Protein AF-A0A5N9C416-F1 (afdb_monomer)

Structure (mmCIF, N/CA/C/O backbone):
data_AF-A0A5N9C416-F1
#
_entry.id   AF-A0A5N9C416-F1
#
loop_
_atom_site.group_PDB
_atom_site.id
_atom_site.type_symbol
_atom_site.label_atom_id
_atom_site.label_alt_id
_atom_site.label_comp_id
_atom_site.label_asym_id
_atom_site.label_entity_id
_atom_site.label_seq_id
_atom_site.pdbx_PDB_ins_code
_atom_site.Cartn_x
_atom_site.Cartn_y
_atom_site.Cartn_z
_atom_site.occupancy
_atom_site.B_iso_or_equiv
_atom_site.auth_seq_id
_atom_site.auth_comp_id
_atom_site.auth_asym_id
_atom_site.auth_atom_id
_atom_site.pdbx_PDB_model_num
ATOM 1 N N . MET A 1 1 ? -4.497 -0.943 -23.009 1.00 81.81 1 MET A N 1
ATOM 2 C CA . MET A 1 1 ? -5.811 -0.886 -22.323 1.00 81.81 1 MET A CA 1
ATOM 3 C C . MET A 1 1 ? -6.130 -2.167 -21.547 1.00 81.81 1 MET A C 1
ATOM 5 O O . MET A 1 1 ? -6.326 -2.085 -20.344 1.00 81.81 1 MET A O 1
ATOM 9 N N . ILE A 1 2 ? -6.138 -3.353 -22.177 1.00 95.88 2 ILE A N 1
ATOM 10 C CA . ILE A 1 2 ? -6.555 -4.604 -21.508 1.00 95.88 2 ILE A CA 1
ATOM 11 C C . ILE A 1 2 ? -5.693 -4.996 -20.295 1.00 95.88 2 ILE A C 1
ATOM 13 O O . ILE A 1 2 ? -6.237 -5.328 -19.246 1.00 95.88 2 ILE A O 1
ATOM 17 N N . PHE A 1 3 ? -4.365 -4.859 -20.380 1.00 97.44 3 PHE A N 1
ATOM 18 C CA . PHE A 1 3 ? -3.464 -5.148 -19.257 1.00 97.44 3 PHE A CA 1
ATOM 19 C C . PHE A 1 3 ? -3.741 -4.274 -18.029 1.00 97.44 3 PHE A C 1
ATOM 21 O O . PHE A 1 3 ? -3.682 -4.751 -16.904 1.00 97.44 3 PHE A O 1
ATOM 28 N N . ILE A 1 4 ? -4.115 -3.013 -18.241 1.00 96.19 4 ILE A N 1
ATOM 29 C CA . ILE A 1 4 ? -4.433 -2.070 -17.164 1.00 96.19 4 ILE A CA 1
ATOM 30 C C . ILE A 1 4 ? -5.718 -2.494 -16.433 1.00 96.19 4 ILE A C 1
ATOM 32 O O . ILE A 1 4 ? -5.783 -2.447 -15.205 1.00 96.19 4 ILE A O 1
ATOM 36 N N . LEU A 1 5 ? -6.727 -2.971 -17.171 1.00 98.00 5 LEU A N 1
ATOM 37 C CA . LEU A 1 5 ? -7.940 -3.535 -16.569 1.00 98.00 5 LEU A CA 1
ATOM 38 C C . LEU A 1 5 ? -7.618 -4.797 -15.763 1.00 98.00 5 LEU A C 1
ATOM 40 O O . LEU A 1 5 ? -8.071 -4.929 -14.627 1.00 98.00 5 LEU A O 1
ATOM 44 N N . ILE A 1 6 ? -6.788 -5.689 -16.311 1.00 98.44 6 ILE A N 1
ATOM 45 C CA . ILE A 1 6 ? -6.330 -6.895 -15.607 1.00 98.44 6 ILE A CA 1
ATOM 46 C C . ILE A 1 6 ? -5.613 -6.518 -14.305 1.00 98.44 6 ILE A C 1
ATOM 48 O O . ILE A 1 6 ? -5.923 -7.091 -13.263 1.00 98.44 6 ILE A O 1
ATOM 52 N N . ALA A 1 7 ? -4.726 -5.519 -14.330 1.00 98.62 7 ALA A N 1
ATOM 53 C CA . ALA A 1 7 ? -4.059 -5.007 -13.134 1.00 98.62 7 ALA A CA 1
ATOM 54 C C . ALA A 1 7 ? -5.060 -4.542 -12.068 1.00 98.62 7 ALA A C 1
ATOM 56 O O . ALA A 1 7 ? -4.965 -4.952 -10.912 1.00 98.62 7 ALA A O 1
ATOM 57 N N . TYR A 1 8 ? -6.062 -3.746 -12.446 1.00 98.75 8 TYR A N 1
ATOM 58 C CA . TYR A 1 8 ? -7.088 -3.283 -11.509 1.00 98.75 8 TYR A CA 1
ATOM 59 C C . TYR A 1 8 ? -7.829 -4.447 -10.832 1.00 98.75 8 TYR A C 1
ATOM 61 O O . TYR A 1 8 ? -7.943 -4.494 -9.603 1.00 98.75 8 TYR A O 1
ATOM 69 N N . PHE A 1 9 ? -8.285 -5.427 -11.615 1.00 98.69 9 PHE A N 1
ATOM 70 C CA . PHE A 1 9 ? -9.006 -6.583 -11.079 1.00 98.69 9 PHE A CA 1
ATOM 71 C C . PHE A 1 9 ? -8.110 -7.528 -10.270 1.00 98.69 9 PHE A C 1
ATOM 73 O O . PHE A 1 9 ? -8.580 -8.077 -9.271 1.00 98.69 9 PHE A O 1
ATOM 80 N N . TRP A 1 10 ? -6.837 -7.687 -10.642 1.00 98.75 10 TRP A N 1
ATOM 81 C CA . TRP A 1 10 ? -5.859 -8.495 -9.907 1.00 98.75 10 TRP A CA 1
ATOM 82 C C . TRP A 1 10 ? -5.508 -7.863 -8.558 1.00 98.75 10 TRP A C 1
ATOM 84 O O . TRP A 1 10 ? -5.636 -8.488 -7.501 1.00 98.75 10 TRP A O 1
ATOM 94 N N . GLY A 1 11 ? -5.128 -6.583 -8.568 1.00 98.50 11 GLY A N 1
ATOM 95 C CA . GLY A 1 11 ? -4.834 -5.824 -7.354 1.00 98.50 11 GLY A CA 1
ATOM 96 C C . GLY A 1 11 ? -6.039 -5.752 -6.415 1.00 98.50 11 GLY A C 1
ATOM 97 O O . GLY A 1 11 ? -5.891 -5.830 -5.191 1.00 98.50 11 GLY A O 1
ATOM 98 N N . GLY A 1 12 ? -7.243 -5.707 -6.992 1.00 98.38 12 GLY A N 1
ATOM 99 C CA . GLY A 1 12 ? -8.512 -5.689 -6.277 1.00 98.38 12 GLY A CA 1
ATOM 100 C C . GLY A 1 12 ? -8.826 -6.927 -5.450 1.00 98.38 12 GLY A C 1
ATOM 101 O O . GLY A 1 12 ? -9.659 -6.818 -4.552 1.00 98.38 12 GLY A O 1
ATOM 102 N N . ILE A 1 13 ? -8.192 -8.081 -5.674 1.00 98.56 13 ILE A N 1
ATOM 103 C CA . ILE A 1 13 ? -8.521 -9.315 -4.939 1.00 98.56 13 ILE A CA 1
ATOM 104 C C . ILE A 1 13 ? -8.361 -9.078 -3.420 1.00 98.56 13 ILE A C 1
ATOM 106 O O . ILE A 1 13 ? -7.247 -8.815 -2.960 1.00 98.56 13 ILE A O 1
ATOM 110 N N . PRO A 1 14 ? -9.430 -9.155 -2.603 1.00 97.19 14 PRO A N 1
ATOM 111 C CA . PRO A 1 14 ? -9.404 -8.684 -1.218 1.00 97.19 14 PRO A CA 1
ATOM 112 C C . PRO A 1 14 ? -8.875 -9.776 -0.269 1.00 97.19 14 PRO A C 1
ATOM 114 O O . PRO A 1 14 ? -9.598 -10.326 0.557 1.00 97.19 14 PRO A O 1
ATOM 117 N N . THR A 1 15 ? -7.592 -10.101 -0.406 1.00 97.62 15 THR A N 1
ATOM 118 C CA . THR A 1 15 ? -6.852 -11.163 0.308 1.00 97.62 15 THR A CA 1
ATOM 119 C C . THR A 1 15 ? -7.095 -11.167 1.810 1.00 97.62 15 THR A C 1
ATOM 121 O O . THR A 1 15 ? -7.510 -12.186 2.356 1.00 97.62 15 THR A O 1
ATOM 124 N N . ALA A 1 16 ? -6.917 -10.029 2.482 1.00 96.75 16 ALA A N 1
ATOM 125 C CA . ALA A 1 16 ? -7.116 -9.945 3.924 1.00 96.75 16 ALA A CA 1
ATOM 126 C C . ALA A 1 16 ? -8.565 -10.249 4.336 1.00 96.75 16 ALA A C 1
ATOM 128 O O . ALA A 1 16 ? -8.796 -10.963 5.311 1.00 96.75 16 ALA A O 1
ATOM 129 N N . TYR A 1 17 ? -9.547 -9.756 3.575 1.00 97.25 17 TYR A N 1
ATOM 130 C CA . TYR A 1 17 ? -10.956 -10.076 3.799 1.00 97.25 17 TYR A CA 1
ATOM 131 C C . TYR A 1 17 ? -11.236 -11.568 3.603 1.00 97.25 17 TYR A C 1
ATOM 133 O O . TYR A 1 17 ? -11.920 -12.173 4.429 1.00 97.25 17 TYR A O 1
ATOM 141 N N . ILE A 1 18 ? -10.679 -12.171 2.549 1.00 98.12 18 ILE A N 1
ATOM 142 C CA . ILE A 1 18 ? -10.831 -13.603 2.267 1.00 98.12 18 ILE A CA 1
ATOM 143 C C . ILE A 1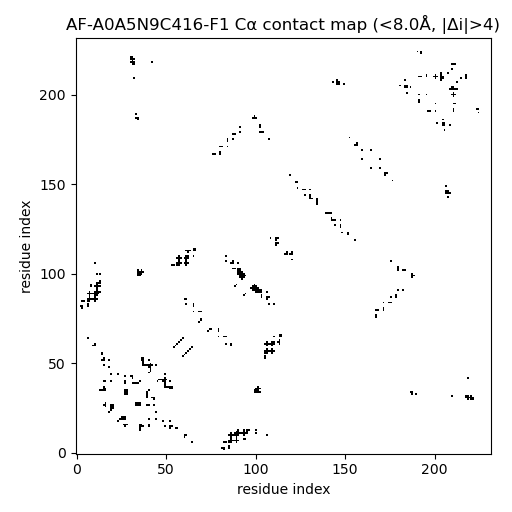 18 ? -10.238 -14.438 3.406 1.00 98.12 18 ILE A C 1
ATOM 145 O O . ILE A 1 18 ? -10.916 -15.341 3.893 1.00 98.12 18 ILE A O 1
ATOM 149 N N . LEU A 1 19 ? -9.020 -14.123 3.860 1.00 97.81 19 LEU A N 1
ATOM 150 C CA . LEU A 1 19 ? -8.355 -14.833 4.957 1.00 97.81 19 LEU A CA 1
ATOM 151 C C . LEU A 1 19 ? -9.145 -14.715 6.264 1.00 97.81 19 LEU A C 1
ATOM 153 O O . LEU A 1 19 ? -9.466 -15.733 6.874 1.00 97.81 19 LEU A O 1
ATOM 157 N N . GLY A 1 20 ? -9.534 -13.498 6.659 1.00 96.38 20 GLY A N 1
ATOM 158 C CA . GLY A 1 20 ? -10.326 -13.281 7.873 1.00 96.38 20 GLY A CA 1
ATOM 159 C C . GLY A 1 20 ? -11.658 -14.034 7.843 1.00 96.38 20 GLY A C 1
ATOM 160 O O . GLY A 1 20 ? -12.017 -14.712 8.807 1.00 96.38 20 GLY A O 1
ATOM 161 N N . LYS A 1 21 ? -12.360 -13.998 6.705 1.00 95.81 21 LYS A N 1
ATOM 162 C CA . LYS A 1 21 ? -13.654 -14.669 6.556 1.00 95.81 21 LYS A CA 1
ATOM 163 C C . LYS A 1 21 ? -13.530 -16.191 6.526 1.00 95.81 21 LYS A C 1
ATOM 165 O O . LYS A 1 21 ? -14.334 -16.861 7.162 1.00 95.81 21 LYS A O 1
ATOM 170 N N . ARG A 1 22 ? -12.565 -16.747 5.787 1.00 96.75 22 ARG A N 1
ATOM 171 C CA . ARG A 1 22 ? -12.444 -18.205 5.605 1.00 96.75 22 ARG A CA 1
ATOM 172 C C . ARG A 1 22 ? -11.778 -18.911 6.779 1.00 96.75 22 ARG A C 1
ATOM 174 O O . ARG A 1 22 ? -12.168 -20.028 7.083 1.00 96.75 22 ARG A O 1
ATOM 181 N N . MET A 1 23 ? -10.796 -18.284 7.423 1.00 96.44 23 MET A N 1
ATOM 182 C CA . MET A 1 23 ? -10.047 -18.921 8.512 1.00 96.44 23 MET A CA 1
ATOM 183 C C . MET A 1 23 ? -10.660 -18.650 9.892 1.00 96.44 23 MET A C 1
ATO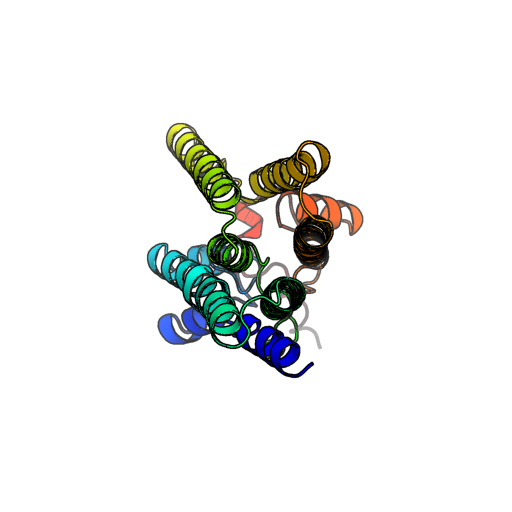M 185 O O . MET A 1 23 ? -10.492 -19.466 10.789 1.00 96.44 23 MET A O 1
ATOM 189 N N . PHE A 1 24 ? -11.365 -17.524 10.068 1.00 94.69 24 PHE A N 1
ATOM 190 C CA . PHE A 1 24 ? -11.897 -17.095 11.373 1.00 94.69 24 PHE A CA 1
ATOM 191 C C . PHE A 1 24 ? -13.400 -16.789 11.363 1.00 94.69 24 PHE A C 1
ATOM 193 O O . PHE A 1 24 ? -13.931 -16.338 12.374 1.00 94.69 24 PHE A O 1
ATOM 200 N N . GLY A 1 25 ? -14.098 -16.955 10.232 1.00 93.94 25 GLY A N 1
ATOM 201 C CA . GLY A 1 25 ? -15.509 -16.560 10.115 1.00 93.94 25 GLY A CA 1
ATOM 202 C C . GLY A 1 25 ? -15.742 -15.052 10.286 1.00 93.94 25 GLY A C 1
ATOM 203 O O . GLY A 1 25 ? -16.876 -14.616 10.473 1.00 93.94 25 GLY A O 1
ATOM 204 N N . LEU A 1 26 ? -14.681 -14.239 10.236 1.00 92.00 26 LEU A N 1
ATOM 205 C CA . LEU A 1 26 ? -14.710 -12.842 10.650 1.00 92.00 26 LEU A CA 1
ATOM 206 C C . LEU A 1 26 ? -14.769 -11.901 9.449 1.00 92.00 26 LEU A C 1
ATOM 208 O O . LEU A 1 26 ? -13.886 -11.889 8.590 1.00 92.00 26 LEU A O 1
ATOM 212 N N . ASN A 1 27 ? -15.775 -11.030 9.424 1.00 93.25 27 ASN A N 1
ATOM 213 C CA . ASN A 1 27 ? -15.819 -9.942 8.456 1.00 93.25 27 ASN A CA 1
ATOM 214 C C . ASN A 1 27 ? -14.997 -8.739 8.951 1.00 93.25 27 ASN A C 1
ATOM 216 O O . ASN A 1 27 ? -15.512 -7.860 9.643 1.00 93.25 27 ASN A O 1
ATOM 220 N N . ILE A 1 28 ? -13.726 -8.676 8.542 1.00 91.31 28 ILE A N 1
ATOM 221 C CA . ILE A 1 28 ? -12.784 -7.620 8.956 1.00 91.31 28 ILE A CA 1
ATOM 222 C C . ILE A 1 28 ? -13.168 -6.209 8.474 1.00 91.31 28 ILE A C 1
ATOM 224 O O . ILE A 1 28 ? -12.603 -5.230 8.950 1.00 91.31 28 ILE A O 1
ATOM 228 N N . LEU A 1 29 ? -14.137 -6.082 7.558 1.00 91.25 29 LEU A N 1
ATOM 229 C CA . LEU A 1 29 ? -14.656 -4.785 7.100 1.00 91.25 29 LEU A CA 1
ATOM 230 C C . LEU A 1 29 ? -15.590 -4.119 8.122 1.00 91.25 29 LEU A C 1
ATOM 232 O O . LEU A 1 29 ? -16.029 -2.998 7.885 1.00 91.25 29 LEU A O 1
ATOM 236 N N . HIS A 1 30 ? -15.939 -4.817 9.207 1.00 87.81 30 HIS A N 1
ATOM 237 C CA . HIS A 1 30 ? -16.823 -4.321 10.268 1.00 87.81 30 HIS A CA 1
ATOM 238 C C . HIS A 1 30 ? -16.177 -4.335 11.657 1.00 87.81 30 HIS A C 1
ATOM 240 O O . HIS A 1 30 ? -16.844 -4.036 12.642 1.00 87.81 30 HIS A O 1
ATOM 246 N N . VAL A 1 31 ? -14.893 -4.679 11.751 1.00 85.62 31 VAL A N 1
ATOM 247 C CA . VAL A 1 31 ? -14.151 -4.712 13.015 1.00 85.62 31 VAL A CA 1
ATOM 248 C C . VAL A 1 31 ? -12.805 -4.009 12.867 1.00 85.62 31 VAL A C 1
ATOM 250 O O . VAL A 1 31 ? -12.272 -3.867 11.762 1.00 85.62 31 VAL A O 1
ATOM 253 N N . GLY A 1 32 ? -12.252 -3.557 13.993 1.00 83.88 32 GLY A N 1
ATOM 254 C CA . GLY A 1 32 ? -11.013 -2.787 14.007 1.00 83.88 32 GLY A CA 1
ATOM 255 C C . GLY A 1 32 ? -11.121 -1.526 13.156 1.00 83.88 32 GLY A C 1
ATOM 256 O O . GLY A 1 32 ? -12.075 -0.764 13.285 1.00 83.88 32 GLY A O 1
ATOM 257 N N . SER A 1 33 ? -10.154 -1.316 12.265 1.00 82.44 33 SER A N 1
ATOM 258 C CA . SER A 1 33 ? -10.137 -0.148 11.374 1.00 82.44 33 SER A CA 1
ATOM 259 C C . SER A 1 33 ? -11.047 -0.275 10.150 1.00 82.44 33 SER A C 1
ATOM 261 O O . SER A 1 33 ? -11.073 0.642 9.334 1.00 82.44 33 SER A O 1
ATOM 263 N N . GLY A 1 34 ? -11.708 -1.422 9.953 1.00 86.56 34 GLY A N 1
ATOM 264 C CA . GLY A 1 34 ? -12.514 -1.699 8.760 1.00 86.56 34 GLY A CA 1
ATOM 265 C C . GLY A 1 34 ? -11.705 -1.831 7.461 1.00 86.56 34 GLY A C 1
ATOM 266 O O . GLY A 1 34 ? -12.280 -2.031 6.389 1.00 86.56 34 GLY A O 1
ATOM 267 N N . ASN A 1 35 ? -10.370 -1.725 7.520 1.00 89.69 35 ASN A N 1
ATOM 268 C CA . ASN A 1 35 ? -9.481 -1.866 6.368 1.00 89.69 35 ASN A CA 1
ATOM 269 C C . ASN A 1 35 ? -9.275 -3.335 5.986 1.00 89.69 35 ASN A C 1
ATOM 271 O O . ASN A 1 35 ? -9.029 -4.182 6.844 1.00 89.69 35 ASN A O 1
ATOM 275 N N . SER A 1 36 ? -9.279 -3.626 4.682 1.00 93.19 36 SER A N 1
ATOM 276 C CA . SER A 1 36 ? -8.941 -4.952 4.140 1.00 93.19 36 SER A CA 1
ATOM 277 C C . SER A 1 36 ? -7.428 -5.101 3.932 1.00 93.19 36 SER A C 1
ATOM 279 O O . SER A 1 36 ? -6.982 -5.518 2.867 1.00 93.19 36 SER A O 1
ATOM 281 N N . GLY A 1 37 ? -6.634 -4.715 4.932 1.00 93.06 37 GLY A N 1
ATOM 282 C CA . GLY A 1 37 ? -5.173 -4.807 4.902 1.00 93.06 37 GLY A CA 1
ATOM 283 C C . GLY A 1 37 ? -4.617 -5.714 5.998 1.00 93.06 37 GLY A C 1
ATOM 284 O O . GLY A 1 37 ? -5.288 -5.988 6.997 1.00 93.06 37 GLY A O 1
ATOM 285 N N . ALA A 1 38 ? -3.358 -6.119 5.828 1.00 92.88 38 ALA A N 1
ATOM 286 C CA . ALA A 1 38 ? -2.634 -7.019 6.727 1.00 92.88 38 ALA A CA 1
ATOM 287 C C . ALA A 1 38 ? -2.667 -6.591 8.203 1.00 92.88 38 ALA A C 1
ATOM 289 O O . ALA A 1 38 ? -2.873 -7.421 9.080 1.00 92.88 38 ALA A O 1
ATOM 290 N N . THR A 1 39 ? -2.528 -5.295 8.495 1.00 90.25 39 THR A N 1
ATOM 291 C CA . THR A 1 39 ? -2.529 -4.786 9.876 1.00 90.25 39 THR A CA 1
ATOM 292 C C . THR A 1 39 ? -3.873 -4.987 10.573 1.00 90.25 39 THR A C 1
ATOM 294 O O . THR A 1 39 ? -3.906 -5.415 11.722 1.00 90.25 39 THR A O 1
ATOM 297 N N . ASN A 1 40 ? -4.991 -4.708 9.896 1.00 91.25 40 ASN A N 1
ATOM 298 C CA . ASN A 1 40 ? -6.305 -4.939 10.497 1.00 91.25 40 ASN A CA 1
ATOM 299 C C . ASN A 1 40 ? -6.550 -6.441 10.664 1.00 91.25 40 ASN A C 1
ATOM 301 O O . ASN A 1 40 ? -6.953 -6.876 11.734 1.00 91.25 40 ASN A O 1
ATOM 305 N N . LEU A 1 41 ? -6.214 -7.239 9.645 1.00 94.50 41 LEU A N 1
ATOM 306 C CA . LEU A 1 41 ? -6.284 -8.695 9.734 1.00 94.50 41 LEU A CA 1
ATOM 307 C C . LEU A 1 41 ? -5.507 -9.219 10.946 1.00 94.50 41 LEU A C 1
ATOM 309 O O . LEU A 1 41 ? -6.057 -9.976 11.736 1.00 94.50 41 LEU A O 1
ATOM 313 N N . MET A 1 42 ? -4.273 -8.755 11.133 1.00 92.38 42 MET A N 1
ATOM 314 C CA . MET A 1 42 ? -3.406 -9.116 12.250 1.00 92.38 42 MET A CA 1
ATOM 315 C C . MET A 1 42 ? -4.056 -8.852 13.611 1.00 92.38 42 MET A C 1
ATOM 317 O O . MET A 1 42 ? -4.084 -9.736 14.462 1.00 92.38 42 MET A O 1
ATOM 321 N N . PHE A 1 43 ? -4.587 -7.641 13.812 1.00 88.50 43 PHE A N 1
ATOM 322 C CA . PHE A 1 43 ? -5.202 -7.250 15.083 1.00 88.50 43 PHE A CA 1
ATOM 323 C C . PHE A 1 43 ? -6.519 -7.970 15.368 1.00 88.50 43 PHE A C 1
ATOM 325 O O . PHE A 1 43 ? -6.880 -8.129 16.529 1.00 88.50 43 PHE A O 1
ATOM 332 N N . GLN A 1 44 ? -7.251 -8.360 14.324 1.00 89.69 44 GLN A N 1
ATOM 333 C CA . GLN A 1 44 ? -8.562 -8.995 14.457 1.00 89.69 44 GLN A CA 1
ATOM 334 C C . GLN A 1 44 ? -8.493 -10.529 14.410 1.00 89.69 44 GLN A C 1
ATOM 336 O O . GLN A 1 44 ? -9.487 -11.194 14.685 1.00 89.69 44 GLN A O 1
ATOM 341 N N . THR A 1 45 ? -7.332 -11.089 14.067 1.00 92.31 45 THR A N 1
ATOM 342 C CA . THR A 1 45 ? -7.070 -12.533 14.055 1.00 92.31 45 THR A CA 1
ATOM 343 C C . THR A 1 45 ? -5.831 -12.833 14.900 1.00 92.31 45 THR A C 1
ATOM 345 O O . THR A 1 45 ? -5.910 -12.822 16.125 1.00 92.31 45 THR A O 1
ATOM 348 N N . ASN A 1 46 ? -4.679 -13.074 14.273 1.00 91.81 46 ASN A N 1
ATOM 349 C CA . ASN A 1 46 ? -3.394 -13.227 14.938 1.00 91.81 46 ASN A CA 1
ATOM 350 C C . ASN A 1 46 ? -2.231 -12.729 14.060 1.00 91.81 46 ASN A C 1
ATOM 352 O O . ASN A 1 46 ? -2.384 -12.428 12.872 1.00 91.81 46 ASN A O 1
ATOM 356 N N . PHE A 1 47 ? -1.043 -12.670 14.669 1.00 90.12 47 PHE A N 1
ATOM 357 C CA . PHE A 1 47 ? 0.193 -12.211 14.033 1.00 90.12 47 PHE A CA 1
ATOM 358 C C . PHE A 1 47 ? 0.518 -12.947 12.727 1.00 90.12 47 PHE A C 1
ATOM 360 O O . PHE A 1 47 ? 0.782 -12.314 11.704 1.00 90.12 47 PHE A O 1
ATOM 367 N N . PHE A 1 48 ? 0.438 -14.277 12.751 1.00 95.31 48 PHE A N 1
ATOM 368 C CA . PHE A 1 48 ? 0.814 -15.135 11.631 1.00 95.31 48 PHE A CA 1
ATOM 369 C C . PHE A 1 48 ? -0.074 -14.909 10.401 1.00 95.31 48 PHE A C 1
ATOM 371 O O . PHE A 1 48 ? 0.419 -14.721 9.291 1.00 95.31 48 PHE A O 1
ATOM 378 N N . VAL A 1 49 ? -1.388 -14.834 10.603 1.00 95.31 49 VAL A N 1
ATOM 379 C CA . VAL A 1 49 ? -2.367 -14.612 9.526 1.00 95.31 49 VAL A CA 1
ATOM 380 C C . VAL A 1 49 ? -2.216 -13.211 8.933 1.00 95.31 49 VAL A C 1
ATOM 382 O O . VAL A 1 49 ? -2.308 -13.035 7.718 1.00 95.31 49 VAL A O 1
ATOM 385 N N . GLY A 1 50 ? -1.908 -12.219 9.774 1.00 95.12 50 GLY A N 1
ATOM 386 C CA . GLY A 1 50 ? -1.537 -10.876 9.335 1.00 95.12 50 GLY A CA 1
ATOM 387 C C . GLY A 1 50 ? -0.315 -10.864 8.413 1.00 95.12 50 GLY A C 1
ATOM 388 O O . GLY A 1 50 ? -0.367 -10.245 7.349 1.00 95.12 50 GLY A O 1
ATOM 389 N N . ILE A 1 51 ? 0.757 -11.574 8.789 1.00 95.38 51 ILE A N 1
ATOM 390 C CA . ILE A 1 51 ? 1.964 -11.716 7.959 1.00 95.38 51 ILE A CA 1
ATOM 391 C C . ILE A 1 51 ? 1.636 -12.383 6.629 1.00 95.38 51 ILE A C 1
ATOM 393 O O . ILE A 1 51 ? 2.027 -11.855 5.592 1.00 95.38 51 ILE A O 1
ATOM 397 N N . ILE A 1 52 ? 0.895 -13.494 6.636 1.00 97.62 52 ILE A N 1
ATOM 398 C CA . ILE A 1 52 ? 0.497 -14.184 5.401 1.00 97.62 52 ILE A CA 1
ATOM 399 C C . ILE A 1 52 ? -0.276 -13.235 4.485 1.00 97.62 52 ILE A C 1
ATOM 401 O O . ILE A 1 52 ? 0.048 -13.123 3.305 1.00 97.62 52 ILE A O 1
ATOM 405 N N . GLY A 1 53 ? -1.262 -12.510 5.020 1.00 97.50 53 GLY A N 1
ATOM 406 C CA . GLY A 1 53 ? -2.025 -11.535 4.240 1.00 97.50 53 GLY A CA 1
ATOM 407 C C . GLY A 1 53 ? -1.131 -10.466 3.609 1.00 97.50 53 GLY A C 1
ATOM 408 O O . GLY A 1 53 ? -1.264 -10.177 2.420 1.00 97.50 53 GLY A O 1
ATOM 409 N N . GLY A 1 54 ? -0.176 -9.934 4.378 1.00 96.94 54 GLY A N 1
ATOM 410 C CA . GLY A 1 54 ? 0.815 -8.979 3.881 1.00 96.94 54 GLY A CA 1
ATOM 411 C C . GLY A 1 54 ? 1.728 -9.570 2.808 1.00 96.94 54 GLY A C 1
ATOM 412 O O . GLY A 1 54 ? 1.925 -8.944 1.772 1.00 96.94 54 GLY A O 1
ATOM 413 N N . ALA A 1 55 ? 2.235 -10.786 3.009 1.00 98.00 55 ALA A N 1
ATOM 414 C CA . ALA A 1 55 ? 3.101 -11.473 2.056 1.00 98.00 55 ALA A CA 1
ATOM 415 C C . ALA A 1 55 ? 2.384 -11.754 0.727 1.00 98.00 55 ALA A C 1
ATOM 417 O O . ALA A 1 55 ? 2.968 -11.548 -0.334 1.00 98.00 55 ALA A O 1
ATOM 418 N N . ILE A 1 56 ? 1.108 -12.152 0.758 1.00 98.50 56 ILE A N 1
ATOM 419 C CA . ILE A 1 56 ? 0.309 -12.324 -0.464 1.00 98.50 56 ILE A CA 1
ATOM 420 C C . ILE A 1 56 ? 0.138 -10.978 -1.181 1.00 98.50 56 ILE A C 1
ATOM 422 O O . ILE A 1 56 ? 0.299 -10.910 -2.400 1.00 98.50 56 ILE A O 1
ATOM 426 N N . ASP A 1 57 ? -0.148 -9.897 -0.448 1.00 98.38 57 ASP A N 1
ATOM 427 C CA . ASP A 1 57 ? -0.256 -8.564 -1.048 1.00 98.38 57 ASP A CA 1
ATOM 428 C C . ASP A 1 57 ? 1.063 -8.103 -1.694 1.00 98.38 57 ASP A C 1
ATOM 430 O O . ASP A 1 57 ? 1.028 -7.534 -2.784 1.00 98.38 57 ASP A O 1
ATOM 434 N N . VAL A 1 58 ? 2.212 -8.382 -1.070 1.00 98.44 58 VAL A N 1
ATOM 435 C CA . VAL A 1 58 ? 3.543 -8.059 -1.613 1.00 98.44 58 VAL A CA 1
ATOM 436 C C . VAL A 1 58 ? 3.861 -8.932 -2.822 1.00 98.44 58 VAL A C 1
ATOM 438 O O . VAL A 1 58 ? 4.029 -8.421 -3.924 1.00 98.44 58 VAL A O 1
ATOM 441 N N . PHE A 1 59 ? 3.952 -10.248 -2.639 1.00 98.56 59 PHE A N 1
ATOM 442 C CA . PHE A 1 59 ? 4.565 -11.134 -3.626 1.00 98.56 59 PHE A CA 1
ATOM 443 C C . PHE A 1 59 ? 3.592 -11.565 -4.718 1.00 98.56 59 PHE A C 1
ATOM 445 O O . PHE A 1 59 ? 3.928 -11.511 -5.895 1.00 98.56 59 PHE A O 1
ATOM 452 N N . ILE A 1 60 ? 2.372 -11.956 -4.350 1.00 98.50 60 ILE A N 1
ATOM 453 C CA . ILE A 1 60 ? 1.397 -12.497 -5.308 1.00 98.50 60 ILE A CA 1
ATOM 454 C C . ILE A 1 60 ? 0.648 -11.376 -6.028 1.00 98.50 60 ILE A C 1
ATOM 456 O O . ILE A 1 60 ? 0.305 -11.506 -7.202 1.00 98.50 60 ILE A O 1
ATOM 460 N N . LYS A 1 61 ? 0.388 -10.259 -5.345 1.00 98.50 61 LYS A N 1
ATOM 461 C CA . LYS A 1 61 ? -0.358 -9.134 -5.925 1.00 98.50 61 LYS A CA 1
ATOM 462 C C . LYS A 1 61 ? 0.499 -7.960 -6.375 1.00 98.50 61 LYS A C 1
ATOM 464 O O . LYS A 1 61 ? 0.037 -7.216 -7.231 1.00 98.50 61 LYS A O 1
ATOM 469 N N . GLY A 1 62 ? 1.698 -7.788 -5.826 1.00 98.31 62 GLY A N 1
ATOM 470 C CA . GLY A 1 62 ? 2.632 -6.737 -6.231 1.00 98.31 62 GLY A CA 1
ATOM 471 C C . GLY A 1 62 ? 3.705 -7.262 -7.180 1.00 98.31 62 GLY A C 1
ATOM 472 O O . GLY A 1 62 ? 3.721 -6.897 -8.350 1.00 98.31 62 GLY A O 1
ATOM 473 N N . VAL A 1 63 ? 4.574 -8.150 -6.688 1.00 98.69 63 VAL A N 1
ATOM 474 C CA . VAL A 1 63 ? 5.770 -8.612 -7.414 1.00 98.69 63 VAL A CA 1
ATOM 475 C C . VAL A 1 63 ? 5.410 -9.426 -8.653 1.00 98.69 63 VAL A C 1
ATOM 477 O O . VAL A 1 63 ? 5.779 -9.059 -9.766 1.00 98.69 63 VAL A O 1
ATOM 480 N N . PHE A 1 64 ? 4.683 -10.529 -8.465 1.00 98.62 64 PHE A N 1
ATOM 481 C CA . PHE A 1 64 ? 4.369 -11.484 -9.525 1.00 98.62 64 PHE A CA 1
ATOM 482 C C . PHE A 1 64 ? 3.739 -10.836 -10.768 1.00 98.62 64 PHE A C 1
ATOM 484 O O . PHE A 1 64 ? 4.292 -11.012 -11.851 1.00 98.62 64 PHE A O 1
ATOM 491 N N . PRO A 1 65 ? 2.641 -10.061 -10.673 1.00 98.44 65 PRO A N 1
ATOM 492 C CA . PRO A 1 65 ? 1.978 -9.546 -11.866 1.00 98.44 65 PRO A CA 1
ATOM 493 C C . PRO A 1 65 ? 2.805 -8.455 -12.570 1.00 98.44 65 PRO A C 1
ATOM 495 O O . PRO A 1 65 ? 2.704 -8.325 -13.788 1.00 98.44 65 PRO A O 1
ATOM 498 N N . VAL A 1 66 ? 3.667 -7.723 -11.848 1.00 98.50 66 VAL A N 1
ATOM 499 C CA . VAL A 1 66 ? 4.611 -6.765 -12.452 1.00 98.50 66 VAL A CA 1
ATOM 500 C C . VAL A 1 66 ? 5.730 -7.492 -13.202 1.00 98.50 66 VAL A C 1
ATOM 502 O O . VAL A 1 66 ? 6.023 -7.154 -14.345 1.00 98.50 66 VAL A O 1
ATOM 505 N N . LEU A 1 67 ? 6.336 -8.526 -12.611 1.00 98.44 67 LEU A N 1
ATOM 506 C CA . LEU A 1 67 ? 7.331 -9.340 -13.322 1.00 98.44 67 LEU A CA 1
ATOM 507 C C . LEU A 1 67 ? 6.715 -10.054 -14.530 1.00 98.44 67 LEU A C 1
ATOM 509 O O . LEU A 1 67 ? 7.337 -10.138 -15.586 1.00 98.44 67 LEU A O 1
ATOM 513 N N . PHE A 1 68 ? 5.474 -10.516 -14.394 1.00 98.31 68 PHE A N 1
ATOM 514 C CA . PHE A 1 68 ? 4.745 -11.167 -15.471 1.00 98.31 68 PHE A CA 1
ATOM 515 C C . PHE A 1 68 ? 4.501 -10.220 -16.652 1.00 98.31 68 PHE A C 1
ATOM 517 O O . PHE A 1 68 ? 4.780 -10.592 -17.790 1.00 98.31 68 PHE A O 1
ATOM 524 N N . ILE A 1 69 ? 4.062 -8.975 -16.414 1.00 98.25 69 ILE A N 1
ATOM 525 C CA . ILE A 1 69 ? 3.887 -8.011 -17.513 1.00 98.25 69 ILE A CA 1
ATOM 526 C C . ILE A 1 69 ? 5.226 -7.579 -18.130 1.00 98.25 69 ILE A C 1
ATOM 528 O O . ILE A 1 69 ? 5.290 -7.400 -19.344 1.00 98.25 69 ILE A O 1
ATOM 532 N N . LYS A 1 70 ? 6.304 -7.492 -17.335 1.00 97.88 70 LYS A N 1
ATOM 533 C CA . LYS A 1 70 ? 7.670 -7.249 -17.839 1.00 97.88 70 LYS A CA 1
ATOM 534 C C . LYS A 1 70 ? 8.140 -8.347 -18.784 1.00 97.88 70 LYS A C 1
ATOM 536 O O . LYS A 1 70 ? 8.767 -8.049 -19.793 1.00 97.88 70 LYS A O 1
ATOM 541 N N . TYR A 1 71 ? 7.824 -9.599 -18.462 1.00 98.06 71 TYR A N 1
ATOM 542 C CA . TYR A 1 71 ? 8.140 -10.743 -19.310 1.00 98.06 71 TYR A CA 1
ATOM 543 C C . TYR A 1 71 ? 7.305 -10.763 -20.598 1.00 98.06 71 TYR A C 1
ATOM 545 O O . TYR A 1 71 ? 7.846 -11.002 -21.673 1.00 98.06 71 TYR A O 1
ATOM 553 N N . LEU A 1 72 ? 5.998 -10.490 -20.506 1.00 97.81 72 LEU A N 1
ATOM 554 C CA . LEU A 1 72 ? 5.104 -10.501 -21.669 1.00 97.81 72 LEU A CA 1
ATOM 555 C C . LEU A 1 72 ? 5.343 -9.337 -22.636 1.00 97.81 72 LEU A C 1
ATOM 557 O O . LEU A 1 72 ? 5.171 -9.499 -23.841 1.00 97.81 72 LEU A O 1
ATOM 561 N N . VAL A 1 73 ? 5.681 -8.157 -22.112 1.00 97.56 73 VAL A N 1
ATOM 562 C CA . VAL A 1 73 ? 5.877 -6.931 -22.896 1.00 97.56 73 VAL A CA 1
ATOM 563 C C . VAL A 1 73 ? 7.190 -6.267 -22.463 1.00 97.56 73 VAL A C 1
ATOM 565 O O . VAL A 1 73 ? 7.165 -5.260 -21.747 1.00 97.56 73 VAL A O 1
ATOM 568 N N . PRO A 1 74 ? 8.348 -6.840 -22.835 1.00 97.25 74 PRO A N 1
ATOM 569 C CA . PRO A 1 74 ? 9.647 -6.300 -22.449 1.00 97.25 74 PRO A CA 1
ATOM 570 C C . PRO A 1 74 ? 9.900 -4.932 -23.100 1.00 97.25 74 PRO A C 1
ATOM 572 O O . PRO A 1 74 ? 9.434 -4.663 -24.205 1.00 97.25 74 PRO A O 1
ATOM 575 N N . GLY A 1 75 ? 10.639 -4.060 -22.406 1.00 95.12 75 GLY A N 1
ATOM 576 C CA . GLY A 1 75 ? 11.048 -2.739 -22.910 1.00 95.12 75 GLY A CA 1
ATOM 577 C C . GLY A 1 75 ? 9.959 -1.660 -22.934 1.00 95.12 75 GLY A C 1
ATOM 578 O O . GLY A 1 75 ? 10.199 -0.574 -23.450 1.00 95.12 75 GLY A O 1
ATOM 579 N N . ASN A 1 76 ? 8.763 -1.933 -22.400 1.00 96.50 76 ASN A N 1
ATOM 580 C CA . ASN A 1 76 ? 7.687 -0.946 -22.287 1.00 96.50 76 ASN A CA 1
ATOM 581 C C . ASN A 1 76 ? 7.506 -0.479 -20.835 1.00 96.50 76 ASN A C 1
ATOM 583 O O . ASN A 1 76 ? 6.539 -0.850 -20.164 1.00 96.50 76 ASN A O 1
ATOM 587 N N . ASP A 1 77 ? 8.447 0.335 -20.357 1.00 95.19 77 ASP A N 1
ATOM 588 C CA . 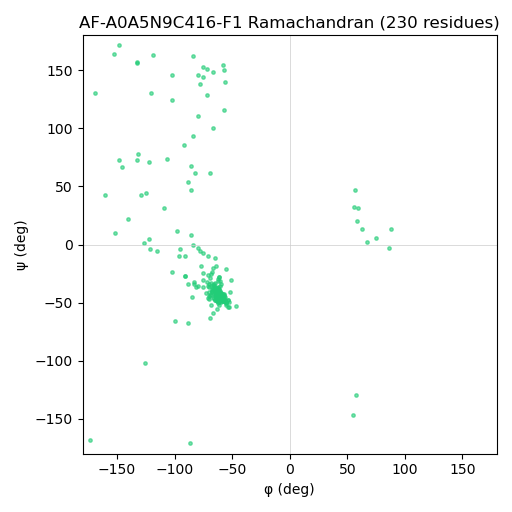ASP A 1 77 ? 8.500 0.764 -18.954 1.00 95.19 77 ASP A CA 1
ATOM 589 C C . ASP A 1 77 ? 7.267 1.579 -18.544 1.00 95.19 77 ASP A C 1
ATOM 591 O O . ASP A 1 77 ? 6.694 1.348 -17.474 1.00 95.19 77 ASP A O 1
ATOM 595 N N . LEU A 1 78 ? 6.763 2.445 -19.434 1.00 95.88 78 LEU A N 1
ATOM 596 C CA . LEU A 1 78 ? 5.522 3.189 -19.208 1.00 95.88 78 LEU A CA 1
ATOM 597 C C . LEU A 1 78 ? 4.343 2.247 -18.915 1.00 95.88 78 LEU A C 1
ATOM 599 O O . LEU A 1 78 ? 3.589 2.474 -17.963 1.00 95.88 78 LEU A O 1
ATOM 603 N N . LEU A 1 79 ? 4.189 1.162 -19.685 1.00 97.12 79 LEU A N 1
ATOM 604 C CA . LEU A 1 79 ? 3.157 0.159 -19.421 1.00 97.12 79 LEU A CA 1
ATOM 605 C C . LEU A 1 79 ? 3.363 -0.505 -18.056 1.00 97.12 79 LEU A C 1
ATOM 607 O O . LEU A 1 79 ? 2.378 -0.701 -17.344 1.00 97.12 79 LEU A O 1
ATOM 611 N N . HIS A 1 80 ? 4.596 -0.843 -17.670 1.00 98.12 80 HIS A N 1
ATOM 612 C CA . HIS A 1 80 ? 4.879 -1.483 -16.376 1.00 98.12 80 HIS A CA 1
ATOM 613 C C . HIS A 1 80 ? 4.536 -0.563 -15.200 1.00 98.12 80 HIS A C 1
ATOM 615 O O . HIS A 1 80 ? 3.914 -1.011 -14.232 1.00 98.12 80 HIS A O 1
ATOM 621 N N . TYR A 1 81 ? 4.855 0.729 -15.304 1.00 98.06 81 TYR A N 1
ATOM 622 C CA . TYR A 1 81 ? 4.492 1.736 -14.306 1.00 98.06 81 TYR A CA 1
ATOM 623 C C . TYR A 1 81 ? 2.980 1.943 -14.209 1.00 98.06 81 TYR A C 1
ATOM 625 O O . TYR A 1 81 ? 2.417 1.904 -13.110 1.00 98.06 81 TYR A O 1
ATOM 633 N N . MET A 1 82 ? 2.293 2.097 -15.345 1.00 98.19 82 MET A N 1
ATOM 634 C CA . MET A 1 82 ? 0.831 2.203 -15.372 1.00 98.19 82 MET A CA 1
ATOM 635 C C . MET A 1 82 ? 0.172 0.950 -14.789 1.00 98.19 82 MET A C 1
ATOM 637 O O . MET A 1 82 ? -0.772 1.045 -14.006 1.00 98.19 82 MET A O 1
ATOM 641 N N . PHE A 1 83 ? 0.686 -0.230 -15.121 1.00 98.62 83 PHE A N 1
ATOM 642 C CA . PHE A 1 83 ? 0.200 -1.496 -14.587 1.00 98.62 83 PHE A CA 1
ATOM 643 C C . PHE A 1 83 ? 0.346 -1.549 -13.056 1.00 98.62 83 PHE A C 1
ATOM 645 O O . PHE A 1 83 ? -0.615 -1.878 -12.357 1.00 98.62 83 PHE A O 1
ATOM 652 N N . GLY A 1 84 ? 1.496 -1.126 -12.520 1.00 98.56 84 GLY A N 1
ATOM 653 C CA . GLY A 1 84 ? 1.725 -0.974 -11.080 1.00 98.56 84 GLY A CA 1
ATOM 654 C C . GLY A 1 84 ? 0.730 -0.026 -10.400 1.00 98.56 84 GLY A C 1
ATOM 655 O O . GLY A 1 84 ? 0.134 -0.376 -9.378 1.00 98.56 84 GLY A O 1
ATOM 656 N N . ILE A 1 85 ? 0.476 1.147 -10.989 1.00 98.69 85 ILE A N 1
ATOM 657 C CA . ILE A 1 85 ? -0.504 2.112 -10.460 1.00 98.69 85 ILE A CA 1
ATOM 658 C C . ILE A 1 85 ? -1.903 1.487 -10.387 1.00 98.69 85 ILE A C 1
ATOM 660 O O . ILE A 1 85 ? -2.595 1.639 -9.381 1.00 98.69 85 ILE A O 1
ATOM 664 N N . PHE A 1 86 ? -2.331 0.745 -11.409 1.00 98.75 86 PHE A N 1
ATOM 665 C CA . PHE A 1 86 ? -3.669 0.149 -11.412 1.00 98.75 86 PHE A CA 1
ATOM 666 C C . PHE A 1 86 ? -3.801 -1.068 -10.487 1.00 98.75 86 PHE A C 1
ATOM 668 O O . PHE A 1 86 ? -4.866 -1.234 -9.890 1.00 98.75 86 PHE A O 1
ATOM 675 N N . LEU A 1 87 ? -2.734 -1.848 -10.264 1.00 98.81 87 LEU A N 1
ATOM 676 C CA . LEU A 1 87 ? -2.689 -2.837 -9.174 1.00 98.81 87 LEU A CA 1
ATOM 677 C C . LEU A 1 87 ? -2.952 -2.159 -7.819 1.00 98.81 87 LEU A C 1
ATOM 679 O O . LEU A 1 87 ? -3.786 -2.612 -7.028 1.00 98.81 87 LEU A O 1
ATOM 683 N N . LEU A 1 88 ? -2.266 -1.041 -7.569 1.00 98.69 88 LEU A N 1
ATOM 684 C CA . LEU A 1 88 ? -2.390 -0.261 -6.340 1.00 98.69 88 LEU A CA 1
ATOM 685 C C . LEU A 1 88 ? -3.797 0.340 -6.172 1.00 98.69 88 LEU A C 1
ATOM 687 O O . LEU A 1 88 ? -4.392 0.217 -5.098 1.00 98.69 88 LEU A O 1
ATOM 691 N N . ILE A 1 89 ? -4.361 0.932 -7.229 1.00 98.62 89 ILE A N 1
ATOM 692 C CA . ILE A 1 89 ? -5.738 1.458 -7.232 1.00 98.62 89 ILE A CA 1
ATOM 693 C C . ILE A 1 89 ? -6.739 0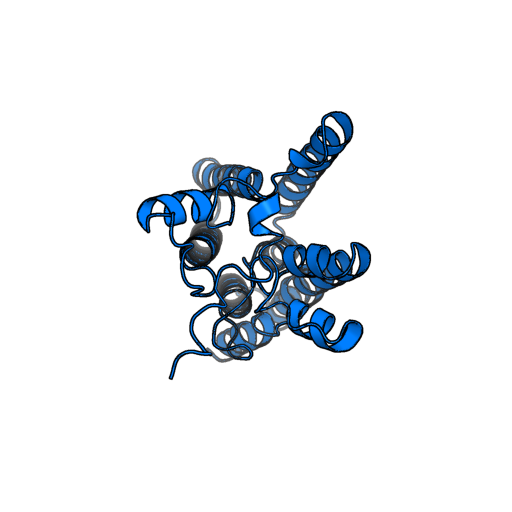.331 -6.958 1.00 98.62 89 ILE A C 1
ATOM 695 O O . ILE A 1 89 ? -7.617 0.497 -6.110 1.00 98.62 89 ILE A O 1
ATOM 699 N N . GLY A 1 90 ? -6.585 -0.825 -7.609 1.00 98.50 90 GLY A N 1
ATOM 700 C CA . GLY A 1 90 ? -7.418 -2.003 -7.373 1.00 98.50 90 GLY A CA 1
ATOM 701 C C . GLY A 1 90 ? -7.414 -2.426 -5.908 1.00 98.50 90 GLY A C 1
ATOM 702 O O . GLY A 1 90 ? -8.473 -2.580 -5.300 1.00 98.50 90 GLY A O 1
ATOM 703 N N . HIS A 1 91 ? -6.232 -2.545 -5.300 1.00 98.19 91 HIS A N 1
ATOM 704 C CA . HIS A 1 91 ? -6.096 -2.906 -3.885 1.00 98.19 91 HIS A CA 1
ATOM 705 C C . HIS A 1 91 ? -6.756 -1.882 -2.941 1.00 98.19 91 HIS A C 1
ATOM 707 O O . HIS A 1 91 ? -7.350 -2.258 -1.923 1.00 98.19 91 HIS A O 1
ATOM 713 N N . ASN A 1 92 ? -6.651 -0.592 -3.263 1.00 97.62 92 ASN A N 1
ATOM 714 C CA . ASN A 1 92 ? -7.196 0.495 -2.450 1.00 97.62 92 ASN A CA 1
ATOM 715 C C . ASN A 1 92 ? -8.726 0.611 -2.572 1.00 97.62 92 ASN A C 1
ATOM 717 O O . ASN A 1 92 ? -9.405 0.877 -1.574 1.00 97.62 92 ASN A O 1
ATOM 721 N N . TRP A 1 93 ? -9.276 0.376 -3.763 1.00 97.56 93 TRP A N 1
ATOM 722 C CA . TRP A 1 93 ? -10.710 0.432 -4.054 1.00 97.56 93 TRP A CA 1
ATOM 723 C C . TRP A 1 93 ? -11.141 -0.811 -4.824 1.00 97.56 93 TRP A C 1
ATOM 725 O O . TRP A 1 93 ? -11.356 -0.785 -6.037 1.00 97.56 93 TRP A O 1
ATOM 735 N N . SER A 1 94 ? -11.287 -1.910 -4.087 1.00 97.88 94 SER A N 1
ATOM 736 C CA . SER A 1 94 ? -11.590 -3.213 -4.661 1.00 97.88 94 SER A CA 1
ATOM 737 C C . SER A 1 94 ? -13.034 -3.287 -5.168 1.00 97.88 94 SER A C 1
ATOM 739 O O . SER A 1 94 ? -13.966 -3.039 -4.390 1.00 97.88 94 SER A O 1
ATOM 741 N N . PRO A 1 95 ? -13.262 -3.717 -6.422 1.00 97.81 95 PRO A N 1
ATOM 742 C CA . PRO A 1 95 ? -14.615 -3.878 -6.948 1.00 97.81 95 PRO A CA 1
ATOM 743 C C . PRO A 1 95 ? -15.370 -5.020 -6.244 1.00 97.81 95 PRO A C 1
ATOM 745 O O . PRO A 1 95 ? -16.594 -4.995 -6.154 1.00 97.81 95 PRO A O 1
ATOM 748 N N . TYR A 1 96 ? -14.655 -5.989 -5.661 1.00 97.94 96 TYR A N 1
ATOM 749 C CA . TYR A 1 96 ? -15.247 -7.171 -5.023 1.00 97.94 96 TYR A CA 1
ATOM 750 C C . TYR A 1 96 ? -15.839 -6.892 -3.634 1.00 97.94 96 TYR A C 1
ATOM 752 O O . TYR A 1 96 ? -16.635 -7.681 -3.128 1.00 97.94 96 TYR A O 1
ATOM 760 N N . ILE A 1 97 ? -15.453 -5.782 -2.997 1.00 95.88 97 ILE A N 1
ATOM 761 C CA . ILE A 1 97 ? -15.907 -5.399 -1.649 1.00 95.88 97 ILE A CA 1
ATOM 762 C C . ILE A 1 97 ? -16.421 -3.954 -1.612 1.00 95.88 97 ILE A C 1
ATOM 764 O O . ILE A 1 97 ? -16.166 -3.211 -0.663 1.00 95.88 97 ILE A O 1
ATOM 768 N N . LYS A 1 98 ? -17.193 -3.567 -2.639 1.00 94.94 98 LYS A N 1
ATOM 769 C CA . LYS A 1 98 ? -17.881 -2.263 -2.742 1.00 94.94 98 LYS A CA 1
ATOM 770 C C . LYS A 1 98 ? -16.919 -1.070 -2.628 1.00 94.94 98 LYS A C 1
ATOM 772 O O . LYS A 1 98 ? -17.167 -0.150 -1.851 1.00 94.94 98 LYS A O 1
ATOM 777 N N . PHE A 1 99 ? -15.800 -1.125 -3.353 1.00 95.25 99 PHE A N 1
ATOM 778 C CA . PHE A 1 99 ? -14.742 -0.104 -3.377 1.00 95.25 99 PHE A CA 1
ATOM 779 C C . PHE A 1 99 ? -14.103 0.191 -2.011 1.00 95.25 99 PHE A C 1
ATOM 781 O O . PHE A 1 99 ? -13.454 1.220 -1.815 1.00 95.25 99 PHE A O 1
ATOM 788 N N . ARG A 1 100 ? -14.235 -0.738 -1.059 1.00 94.25 100 ARG A N 1
ATOM 789 C CA . ARG A 1 100 ? -13.402 -0.776 0.148 1.00 94.25 100 ARG A CA 1
ATOM 790 C C . ARG A 1 100 ? -12.095 -1.492 -0.173 1.00 94.25 100 ARG A C 1
ATOM 792 O O . ARG A 1 100 ? -11.995 -2.202 -1.167 1.00 94.25 100 ARG A O 1
ATOM 799 N N . GLY A 1 101 ? -11.079 -1.318 0.657 1.00 94.69 101 GLY A N 1
ATOM 800 C CA . GLY A 1 101 ? -9.776 -1.914 0.378 1.00 94.69 101 GLY A CA 1
ATOM 801 C C . GLY A 1 101 ? -8.780 -1.744 1.508 1.00 94.69 101 GLY A C 1
ATOM 802 O O . GLY A 1 101 ? -9.145 -1.380 2.634 1.00 94.69 101 GLY A O 1
ATOM 803 N N . GLY A 1 102 ? -7.524 -2.054 1.202 1.00 94.56 102 GLY A N 1
ATOM 804 C CA . GLY A 1 102 ? -6.390 -1.734 2.061 1.00 94.56 102 GLY A CA 1
ATOM 805 C C . GLY A 1 102 ? -5.846 -0.329 1.786 1.00 94.56 102 GLY A C 1
ATOM 806 O O . GLY A 1 102 ? -6.455 0.462 1.070 1.00 94.56 102 GLY A O 1
ATOM 807 N N . ARG A 1 103 ? -4.697 -0.003 2.388 1.00 93.88 103 ARG A N 1
ATOM 808 C CA . ARG A 1 103 ? -4.003 1.285 2.188 1.00 93.88 103 ARG A CA 1
ATOM 809 C C . ARG A 1 103 ? -2.911 1.236 1.121 1.00 93.88 103 ARG A C 1
ATOM 811 O O . ARG A 1 103 ? -2.284 2.255 0.867 1.00 93.88 103 ARG A O 1
ATOM 818 N N . GLY A 1 104 ? -2.634 0.066 0.552 1.00 95.38 104 GLY A N 1
ATOM 819 C CA . GLY A 1 104 ? -1.729 -0.049 -0.589 1.00 95.38 104 GLY A CA 1
ATOM 820 C C . GLY A 1 104 ? -0.239 -0.168 -0.265 1.00 95.38 104 GLY A C 1
ATOM 821 O O . GLY A 1 104 ? 0.546 -0.379 -1.174 1.00 95.38 104 GLY A O 1
ATOM 822 N N . ILE A 1 105 ? 0.178 -0.098 1.005 1.00 96.50 105 ILE A N 1
ATOM 823 C CA . ILE A 1 105 ? 1.610 -0.120 1.369 1.00 96.50 105 ILE A CA 1
ATOM 824 C C . ILE A 1 105 ? 2.291 -1.438 0.981 1.00 96.50 105 ILE A C 1
ATOM 826 O O . ILE A 1 105 ? 3.342 -1.424 0.352 1.00 96.50 105 ILE A O 1
ATOM 830 N N . ALA A 1 106 ? 1.680 -2.577 1.320 1.00 96.62 106 ALA A N 1
ATOM 831 C CA . ALA A 1 106 ? 2.245 -3.897 1.035 1.00 96.62 106 ALA A CA 1
ATOM 832 C C . ALA A 1 106 ? 2.342 -4.169 -0.477 1.00 96.62 106 ALA A C 1
ATOM 834 O O . ALA A 1 106 ? 3.400 -4.544 -0.974 1.00 96.62 106 ALA A O 1
ATOM 835 N N . ILE A 1 107 ? 1.266 -3.911 -1.227 1.00 98.31 107 ILE A N 1
ATOM 836 C CA . ILE A 1 107 ? 1.282 -4.094 -2.683 1.00 98.31 107 ILE A CA 1
ATOM 837 C C . ILE A 1 107 ? 2.254 -3.121 -3.364 1.00 98.31 107 ILE A C 1
ATOM 839 O O . ILE A 1 107 ? 2.977 -3.535 -4.264 1.00 98.31 107 ILE A O 1
ATOM 843 N N . PHE A 1 108 ? 2.351 -1.869 -2.896 1.00 98.44 108 PHE A N 1
ATOM 844 C CA . PHE A 1 108 ? 3.304 -0.894 -3.429 1.00 98.44 108 PHE A CA 1
ATOM 845 C C . PHE A 1 108 ? 4.754 -1.313 -3.178 1.00 98.44 108 PHE A C 1
ATOM 847 O O . PHE A 1 108 ? 5.571 -1.214 -4.086 1.00 98.44 108 PHE A O 1
ATOM 854 N N . MET A 1 109 ? 5.059 -1.877 -2.006 1.00 97.94 109 MET A N 1
ATOM 855 C CA . MET A 1 109 ? 6.373 -2.466 -1.729 1.00 97.94 109 MET A CA 1
ATOM 856 C C . MET A 1 109 ? 6.718 -3.582 -2.728 1.00 97.94 109 MET A C 1
ATOM 858 O O . MET A 1 109 ? 7.833 -3.622 -3.240 1.00 97.94 109 MET A O 1
ATOM 862 N N . GLY A 1 110 ? 5.757 -4.452 -3.053 1.00 98.31 110 GLY A N 1
ATOM 863 C CA . GLY A 1 110 ? 5.946 -5.494 -4.066 1.00 98.31 110 GLY A CA 1
ATOM 864 C C . GLY A 1 110 ? 6.135 -4.943 -5.483 1.00 98.31 110 GLY A C 1
ATOM 865 O O . GLY A 1 110 ? 6.983 -5.431 -6.227 1.00 98.31 110 GLY A O 1
ATOM 866 N N . ILE A 1 111 ? 5.391 -3.896 -5.849 1.00 98.69 111 ILE A N 1
ATOM 867 C CA . ILE A 1 111 ? 5.547 -3.218 -7.143 1.00 98.69 111 ILE A CA 1
ATOM 868 C C . ILE A 1 111 ? 6.946 -2.592 -7.250 1.00 98.69 111 ILE A C 1
ATOM 870 O O . ILE A 1 111 ? 7.639 -2.824 -8.238 1.00 98.69 111 ILE A O 1
ATOM 874 N N . LEU A 1 112 ? 7.390 -1.855 -6.225 1.00 98.19 112 LEU A N 1
ATOM 875 C CA . LEU A 1 112 ? 8.728 -1.256 -6.173 1.00 98.19 112 LEU A CA 1
ATOM 876 C C . LEU A 1 112 ? 9.825 -2.315 -6.299 1.00 98.19 112 LEU A C 1
ATOM 878 O O . LEU A 1 112 ? 10.731 -2.159 -7.114 1.00 98.19 112 LEU A O 1
ATOM 882 N N . PHE A 1 113 ? 9.699 -3.420 -5.562 1.00 97.62 113 PHE A N 1
ATOM 883 C CA . PHE A 1 113 ? 10.629 -4.543 -5.648 1.00 97.62 113 PHE A CA 1
ATOM 884 C C . PHE A 1 113 ? 10.759 -5.075 -7.086 1.00 97.62 113 PHE A C 1
ATOM 886 O O . PHE A 1 113 ? 11.865 -5.186 -7.607 1.00 97.62 113 PHE A O 1
ATOM 893 N N . ALA A 1 114 ? 9.642 -5.348 -7.768 1.00 97.69 114 ALA A N 1
ATOM 894 C CA . ALA A 1 114 ? 9.657 -5.879 -9.137 1.00 97.69 114 ALA A CA 1
ATOM 895 C C . ALA A 1 114 ? 10.164 -4.880 -10.197 1.00 97.69 114 ALA A C 1
ATOM 897 O O . ALA A 1 114 ? 10.676 -5.276 -11.253 1.00 97.69 114 ALA A O 1
ATOM 898 N N . LEU A 1 115 ? 10.030 -3.582 -9.922 1.00 96.69 115 LEU A N 1
ATOM 899 C CA . LEU A 1 115 ? 10.559 -2.508 -10.760 1.00 96.69 115 LEU A CA 1
ATOM 900 C C . LEU A 1 115 ? 12.034 -2.189 -10.469 1.00 96.69 115 LEU A C 1
ATOM 902 O O . LEU A 1 115 ? 12.589 -1.327 -11.140 1.00 96.69 115 LEU A O 1
ATOM 906 N N . GLY A 1 116 ? 12.671 -2.878 -9.516 1.00 93.56 116 GLY A N 1
ATOM 907 C CA . GLY A 1 116 ? 14.091 -2.699 -9.194 1.00 93.56 116 GLY A CA 1
ATOM 908 C C . GLY A 1 116 ? 14.387 -1.605 -8.166 1.00 93.56 116 GLY A C 1
ATOM 909 O O . GLY A 1 116 ? 15.541 -1.246 -7.988 1.00 93.56 116 GLY A O 1
ATOM 910 N N . TRP A 1 117 ? 13.377 -1.097 -7.456 1.00 91.50 117 TRP A N 1
ATOM 911 C CA . TRP A 1 117 ? 13.512 -0.044 -6.439 1.00 91.50 117 TRP A CA 1
ATOM 912 C C . TRP A 1 117 ? 13.799 -0.634 -5.057 1.00 91.50 117 TRP A C 1
ATOM 914 O O . TRP A 1 117 ? 13.061 -0.413 -4.089 1.00 91.50 117 TRP A O 1
ATOM 924 N N . MET A 1 118 ? 14.843 -1.455 -4.975 1.00 89.69 118 MET A N 1
ATOM 925 C CA . MET A 1 118 ? 15.141 -2.238 -3.778 1.00 89.69 118 MET A CA 1
ATOM 926 C C . MET A 1 118 ? 15.531 -1.347 -2.595 1.00 89.69 118 MET A C 1
ATOM 928 O O . MET A 1 118 ? 15.142 -1.624 -1.462 1.00 89.69 118 MET A O 1
ATOM 932 N N . GLU A 1 119 ? 16.222 -0.237 -2.842 1.00 87.31 119 GLU A N 1
ATOM 933 C CA . GLU A 1 119 ? 16.646 0.711 -1.808 1.00 87.31 119 GLU A CA 1
ATOM 934 C C . GLU A 1 119 ? 15.433 1.292 -1.076 1.00 87.31 119 GLU A C 1
ATOM 936 O O . GLU A 1 119 ? 15.389 1.310 0.153 1.00 87.31 119 GLU A O 1
ATOM 941 N N . ALA A 1 120 ? 14.396 1.685 -1.822 1.00 89.19 120 ALA A N 1
ATOM 942 C CA . ALA A 1 120 ? 13.147 2.186 -1.257 1.00 89.19 120 ALA A CA 1
ATOM 943 C C . ALA A 1 120 ? 12.466 1.152 -0.348 1.00 89.19 120 ALA A C 1
ATOM 945 O O . ALA A 1 120 ? 11.961 1.503 0.724 1.00 89.19 120 ALA A O 1
ATOM 946 N N . VAL A 1 121 ? 12.466 -0.118 -0.762 1.00 92.00 121 VAL A N 1
ATOM 947 C CA . VAL A 1 121 ? 11.910 -1.235 0.013 1.00 92.00 121 VAL A CA 1
ATOM 948 C C . VAL A 1 121 ? 12.720 -1.465 1.290 1.00 92.00 121 VAL A C 1
ATOM 950 O O . VAL A 1 121 ? 12.141 -1.576 2.373 1.00 92.00 121 VAL A O 1
ATOM 953 N N . LEU A 1 122 ? 14.050 -1.478 1.192 1.00 92.25 122 LEU A N 1
ATOM 954 C CA . LEU A 1 122 ? 14.946 -1.671 2.331 1.00 92.25 122 LEU A CA 1
ATOM 955 C C . LEU A 1 122 ? 14.826 -0.542 3.356 1.00 92.25 122 LEU A C 1
ATOM 957 O O . LEU A 1 122 ? 14.753 -0.824 4.550 1.00 92.25 122 LEU A O 1
ATOM 961 N N . VAL A 1 123 ? 14.723 0.715 2.914 1.00 93.00 123 VAL A N 1
ATOM 962 C CA . VAL A 1 123 ? 14.501 1.864 3.809 1.00 93.00 123 VAL A CA 1
ATOM 963 C C . VAL A 1 123 ? 13.181 1.717 4.564 1.00 93.00 123 VAL A C 1
ATOM 965 O O . VAL A 1 123 ? 13.142 1.937 5.776 1.00 93.00 123 VAL A O 1
ATOM 968 N N . LEU A 1 124 ? 12.103 1.296 3.893 1.00 92.38 124 LEU A N 1
ATOM 969 C CA . LEU A 1 124 ? 10.824 1.057 4.564 1.00 92.38 124 LEU A CA 1
ATOM 970 C C . LEU A 1 124 ? 10.943 -0.056 5.612 1.00 92.38 124 LEU A C 1
ATOM 972 O O . LEU A 1 124 ? 10.501 0.125 6.746 1.00 92.38 124 LEU A O 1
ATOM 976 N N . ILE A 1 125 ? 11.550 -1.192 5.257 1.00 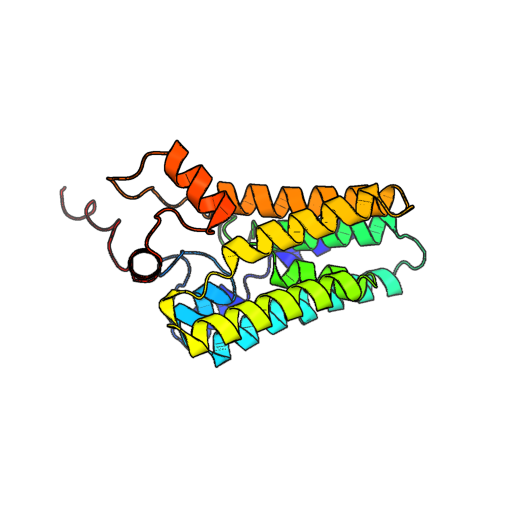92.06 125 ILE A N 1
ATOM 977 C CA . ILE A 1 125 ? 11.755 -2.317 6.182 1.00 92.06 125 ILE A CA 1
ATOM 978 C C . ILE A 1 125 ? 12.596 -1.875 7.381 1.00 92.06 125 ILE A C 1
ATOM 980 O O . ILE A 1 125 ? 12.230 -2.167 8.519 1.00 92.06 125 ILE A O 1
ATOM 984 N N . PHE A 1 126 ? 13.678 -1.135 7.143 1.00 92.31 126 PHE A N 1
ATOM 985 C CA . PHE A 1 126 ? 14.570 -0.640 8.183 1.00 92.31 126 PHE A CA 1
ATOM 986 C C . PHE A 1 126 ? 13.851 0.297 9.159 1.00 92.31 126 PHE A C 1
ATOM 988 O O . PHE A 1 126 ? 13.867 0.050 10.365 1.00 92.31 126 PHE A O 1
ATOM 995 N N . ILE A 1 127 ? 13.156 1.324 8.656 1.00 91.56 127 ILE A N 1
ATOM 996 C CA . ILE A 1 127 ? 12.422 2.281 9.498 1.00 91.56 127 ILE A CA 1
ATOM 997 C C . ILE A 1 127 ? 11.339 1.562 10.317 1.00 91.56 127 ILE A C 1
ATOM 999 O O . ILE A 1 127 ? 11.168 1.829 11.508 1.00 91.56 127 ILE A O 1
ATOM 1003 N N . GLN A 1 128 ? 10.622 0.614 9.707 1.00 89.38 128 GLN A N 1
ATOM 1004 C CA . GLN A 1 128 ? 9.577 -0.148 10.394 1.00 89.38 128 GLN A CA 1
ATOM 1005 C C . GLN A 1 128 ? 10.155 -1.121 11.430 1.00 89.38 128 GLN A C 1
ATOM 1007 O O . GLN A 1 128 ? 9.568 -1.283 12.503 1.00 89.38 128 GLN A O 1
ATOM 1012 N N . GLY A 1 129 ? 11.308 -1.727 11.139 1.00 88.19 129 GLY A N 1
ATOM 1013 C CA . GLY A 1 129 ? 12.066 -2.554 12.074 1.00 88.19 129 GLY A CA 1
ATOM 1014 C C . GLY A 1 129 ? 12.539 -1.750 13.282 1.00 88.19 129 GLY A C 1
ATOM 1015 O O . GLY A 1 129 ? 12.295 -2.157 14.416 1.00 88.19 129 GLY A O 1
ATOM 1016 N N . LEU A 1 130 ? 13.111 -0.565 13.059 1.00 88.12 130 LEU A N 1
ATOM 1017 C CA . LEU A 1 130 ? 13.532 0.336 14.133 1.00 88.12 130 LEU A CA 1
ATOM 1018 C C . LEU A 1 130 ? 12.344 0.775 14.997 1.00 88.12 130 LEU A C 1
ATOM 1020 O O . LEU A 1 130 ? 12.410 0.701 16.223 1.00 88.12 130 LEU A O 1
ATOM 1024 N N . ASN A 1 131 ? 11.229 1.158 14.372 1.00 87.56 131 ASN A N 1
ATOM 1025 C CA . ASN A 1 131 ? 9.994 1.493 15.079 1.00 87.56 131 ASN A CA 1
ATOM 1026 C C . ASN A 1 131 ? 9.501 0.326 15.953 1.00 87.56 131 ASN A C 1
ATOM 1028 O O . ASN A 1 131 ? 9.111 0.532 17.103 1.00 87.56 131 ASN A O 1
ATOM 1032 N N . TYR A 1 132 ? 9.544 -0.907 15.437 1.00 87.00 132 TYR A N 1
ATOM 1033 C CA . TYR A 1 132 ? 9.194 -2.099 16.209 1.00 87.00 132 TYR A CA 1
ATOM 1034 C C . TYR A 1 132 ? 10.141 -2.315 17.399 1.00 87.00 132 TYR A C 1
ATOM 1036 O O . TYR A 1 132 ? 9.657 -2.526 18.510 1.00 87.00 132 TYR A O 1
ATOM 1044 N N . LEU A 1 133 ? 11.459 -2.205 17.198 1.00 86.56 133 LEU A N 1
ATOM 1045 C CA . LEU A 1 133 ? 12.461 -2.370 18.258 1.00 86.56 133 LEU A CA 1
ATOM 1046 C C . LEU A 1 133 ? 12.299 -1.329 19.371 1.00 86.56 133 LEU A C 1
ATOM 1048 O O . LEU A 1 133 ? 12.201 -1.695 20.539 1.00 86.56 133 LEU A O 1
ATOM 1052 N N . VAL A 1 134 ? 12.189 -0.045 19.024 1.00 86.81 134 VAL A N 1
ATOM 1053 C CA . VAL A 1 134 ? 11.976 1.037 20.004 1.00 86.81 134 VAL A CA 1
ATOM 1054 C C . VAL A 1 134 ? 10.683 0.810 20.787 1.00 86.81 134 VAL A C 1
ATOM 1056 O O . VAL A 1 134 ? 10.655 0.932 22.012 1.00 86.81 134 VAL A O 1
ATOM 1059 N N . SER A 1 135 ? 9.613 0.418 20.094 1.00 84.81 135 SER A N 1
ATOM 1060 C CA . SER A 1 135 ? 8.329 0.119 20.732 1.00 84.81 135 SER A CA 1
ATOM 1061 C C . SER A 1 135 ? 8.403 -1.102 21.642 1.00 84.81 135 SER A C 1
ATOM 1063 O O . SER A 1 135 ? 7.731 -1.145 22.666 1.00 84.81 135 SER A O 1
ATOM 1065 N N . PHE A 1 136 ? 9.207 -2.102 21.294 1.00 85.00 136 PHE A N 1
ATOM 1066 C CA . PHE A 1 136 ? 9.419 -3.271 22.137 1.00 85.00 136 PHE A CA 1
ATOM 1067 C C . PHE A 1 136 ? 10.175 -2.912 23.423 1.00 85.00 136 PHE A C 1
ATOM 1069 O O . PHE A 1 136 ? 9.782 -3.377 24.491 1.00 85.00 136 PHE A O 1
ATOM 1076 N N . THR A 1 137 ? 11.194 -2.053 23.332 1.00 86.00 137 THR A N 1
ATOM 1077 C CA . THR A 1 137 ? 12.023 -1.638 24.475 1.00 86.00 137 THR A CA 1
ATOM 1078 C C . THR A 1 137 ? 11.296 -0.696 25.434 1.00 86.00 137 THR A C 1
ATOM 1080 O O . THR A 1 137 ? 11.436 -0.836 26.644 1.00 86.00 137 THR A O 1
ATOM 1083 N N . ILE A 1 138 ? 10.527 0.269 24.918 1.00 86.94 138 ILE A N 1
ATOM 1084 C CA . ILE A 1 138 ? 9.864 1.281 25.757 1.00 86.94 138 ILE A CA 1
ATOM 1085 C C . ILE A 1 138 ? 8.493 0.781 26.217 1.00 86.94 138 ILE A C 1
ATOM 1087 O O . ILE A 1 138 ? 8.248 0.577 27.403 1.00 86.94 138 ILE A O 1
ATOM 1091 N N . ASN A 1 139 ? 7.564 0.637 25.271 1.00 78.69 139 ASN A N 1
ATOM 1092 C CA . ASN A 1 139 ? 6.206 0.153 25.494 1.00 78.69 139 ASN A CA 1
ATOM 1093 C C . ASN A 1 139 ? 5.557 -0.118 24.132 1.00 78.69 139 ASN A C 1
ATOM 1095 O O . ASN A 1 139 ? 5.536 0.759 23.263 1.00 78.69 139 ASN A O 1
ATOM 1099 N N . LYS A 1 140 ? 4.958 -1.304 23.959 1.00 74.81 140 LYS A N 1
ATOM 1100 C CA . LYS A 1 140 ? 4.324 -1.729 22.697 1.00 74.81 140 LYS A CA 1
ATOM 1101 C C . LYS A 1 140 ? 3.257 -0.748 22.186 1.00 74.81 140 LYS A C 1
ATOM 1103 O O . LYS A 1 140 ? 2.962 -0.736 20.991 1.00 74.81 140 LYS A O 1
ATOM 1108 N N . ASN A 1 141 ? 2.701 0.094 23.058 1.00 72.56 141 ASN A N 1
ATOM 1109 C CA . ASN A 1 141 ? 1.754 1.147 22.694 1.00 72.56 141 ASN A CA 1
ATOM 1110 C C . ASN A 1 141 ? 2.358 2.268 21.827 1.00 72.56 141 ASN A C 1
ATOM 1112 O O . ASN A 1 141 ? 1.595 2.937 21.135 1.00 72.56 141 ASN A O 1
ATOM 1116 N N . TYR A 1 142 ? 3.685 2.450 21.812 1.00 72.81 142 TYR A N 1
ATOM 1117 C CA . TYR A 1 142 ? 4.368 3.429 20.951 1.00 72.81 142 TYR A CA 1
ATOM 1118 C C . TYR A 1 142 ? 4.524 2.973 19.497 1.00 72.81 142 TYR A C 1
ATOM 1120 O O . TYR A 1 142 ? 4.955 3.761 18.657 1.00 72.81 142 TYR A O 1
ATOM 1128 N N . PHE A 1 143 ? 4.144 1.733 19.168 1.00 78.62 143 PHE A N 1
ATOM 1129 C CA . PHE A 1 143 ? 4.268 1.228 17.805 1.00 78.62 143 PHE A CA 1
ATOM 1130 C C . PHE A 1 143 ? 3.323 1.966 16.856 1.00 78.62 143 PHE A C 1
ATOM 1132 O O . PHE A 1 143 ? 2.133 1.649 16.777 1.00 78.62 143 PHE A O 1
ATOM 1139 N N . GLU A 1 144 ? 3.852 2.926 16.097 1.00 80.75 144 GLU A N 1
ATOM 1140 C CA . GLU A 1 144 ? 3.075 3.810 15.217 1.00 80.75 144 GLU A CA 1
ATOM 1141 C C . GLU A 1 144 ? 3.537 3.724 13.752 1.00 80.75 144 GLU A C 1
ATOM 1143 O O . GLU A 1 144 ? 4.136 4.659 13.221 1.00 80.75 144 GLU A O 1
ATOM 1148 N N . PRO A 1 145 ? 3.268 2.603 13.052 1.00 82.81 145 PRO A N 1
ATOM 1149 C CA . PRO A 1 145 ? 3.759 2.377 11.687 1.00 82.81 145 PRO A CA 1
ATOM 1150 C C . PRO A 1 145 ? 3.249 3.416 10.676 1.00 82.81 145 PRO A C 1
ATOM 1152 O O . PRO A 1 145 ? 3.908 3.691 9.678 1.00 82.81 145 PRO A O 1
ATOM 1155 N N . SER A 1 146 ? 2.077 4.006 10.917 1.00 86.50 146 SER A N 1
ATOM 1156 C CA . SER A 1 146 ? 1.430 4.949 10.001 1.00 86.50 146 SER A CA 1
ATOM 1157 C C . SER A 1 146 ? 2.194 6.260 9.826 1.00 86.50 146 SER A C 1
ATOM 1159 O O . SER A 1 146 ? 2.200 6.795 8.713 1.00 86.50 146 SER A O 1
ATOM 1161 N N . PHE A 1 147 ? 2.826 6.741 10.902 1.00 87.12 147 PHE A N 1
ATOM 1162 C CA . PHE A 1 147 ? 3.592 7.986 10.928 1.00 87.12 147 PHE A CA 1
ATOM 1163 C C . PHE A 1 147 ? 4.887 7.846 10.125 1.00 87.12 147 PHE A C 1
ATOM 1165 O O . PHE A 1 147 ? 5.172 8.655 9.246 1.00 87.12 147 PHE A O 1
ATOM 1172 N N . TRP A 1 148 ? 5.615 6.754 10.346 1.00 89.56 148 TRP A N 1
ATOM 1173 C CA . TRP A 1 148 ? 6.861 6.451 9.643 1.00 89.56 148 TRP A CA 1
ATOM 1174 C C . TRP A 1 148 ? 6.693 6.283 8.132 1.00 89.56 148 TRP A C 1
ATOM 1176 O O . TRP A 1 148 ? 7.591 6.618 7.368 1.00 89.56 148 TRP A O 1
ATOM 1186 N N . ILE A 1 149 ? 5.516 5.852 7.677 1.00 92.56 149 ILE A N 1
ATOM 1187 C CA . ILE A 1 149 ? 5.198 5.822 6.245 1.00 92.56 149 ILE A CA 1
ATOM 1188 C C . ILE A 1 149 ? 5.160 7.237 5.635 1.00 92.56 149 ILE A C 1
ATOM 1190 O O . ILE A 1 149 ? 5.536 7.395 4.479 1.00 92.56 149 ILE A O 1
ATOM 1194 N N . ILE A 1 150 ? 4.745 8.272 6.379 1.00 93.56 150 ILE A N 1
ATOM 1195 C CA . ILE A 1 150 ? 4.794 9.659 5.876 1.00 93.56 150 ILE A CA 1
ATOM 1196 C C . ILE A 1 150 ? 6.242 10.116 5.705 1.00 93.56 150 ILE A C 1
ATOM 1198 O O . ILE A 1 150 ? 6.570 10.729 4.692 1.00 93.56 150 ILE A O 1
ATOM 1202 N N . ILE A 1 151 ? 7.116 9.753 6.646 1.00 93.00 151 ILE A N 1
ATOM 1203 C CA . ILE A 1 151 ? 8.557 10.004 6.526 1.00 93.00 151 ILE A CA 1
ATOM 1204 C C . ILE A 1 151 ? 9.129 9.275 5.304 1.00 93.00 151 ILE A C 1
ATOM 1206 O O . ILE A 1 151 ? 9.865 9.873 4.525 1.00 93.00 151 ILE A O 1
ATOM 1210 N N . TRP A 1 152 ? 8.733 8.020 5.081 1.00 95.00 152 TRP A N 1
ATOM 1211 C CA . TRP A 1 152 ? 9.148 7.255 3.906 1.00 95.00 152 TRP A CA 1
ATOM 1212 C C . TRP A 1 152 ? 8.664 7.874 2.585 1.00 95.00 152 TRP A C 1
ATOM 1214 O O . TRP A 1 152 ? 9.434 7.943 1.633 1.00 95.00 152 TRP A O 1
ATOM 1224 N N . PHE A 1 153 ? 7.437 8.400 2.520 1.00 95.19 153 PHE A N 1
ATOM 1225 C CA . PHE A 1 153 ? 6.979 9.160 1.350 1.00 95.19 153 PHE A CA 1
ATOM 1226 C C . PHE A 1 153 ? 7.776 10.445 1.141 1.00 95.19 153 PHE A C 1
ATOM 1228 O O . PHE A 1 153 ? 8.117 10.760 0.004 1.00 95.19 153 PHE A O 1
ATOM 1235 N N . GLY A 1 154 ? 8.106 11.159 2.220 1.00 94.94 154 GLY A N 1
ATOM 1236 C CA . GLY A 1 154 ? 8.997 12.316 2.163 1.00 94.94 154 GLY A CA 1
ATOM 1237 C C . GLY A 1 154 ? 10.357 11.947 1.575 1.00 94.94 154 GLY A C 1
ATOM 1238 O O . GLY A 1 154 ? 10.821 12.625 0.667 1.00 94.94 154 GLY A O 1
ATOM 1239 N N . TYR A 1 155 ? 10.942 10.831 2.019 1.00 94.19 155 TYR A N 1
ATOM 1240 C CA . TYR A 1 155 ? 12.179 10.285 1.458 1.00 94.19 155 TYR A CA 1
ATOM 1241 C C . TYR A 1 155 ? 12.043 9.943 -0.032 1.00 94.19 155 TYR A C 1
ATOM 1243 O O . TYR A 1 155 ? 12.869 10.390 -0.820 1.00 94.19 155 TYR A O 1
ATOM 1251 N N . LEU A 1 156 ? 10.995 9.216 -0.439 1.00 94.12 156 LEU A N 1
ATOM 1252 C CA . LEU A 1 156 ? 10.769 8.878 -1.849 1.00 94.12 156 LEU A CA 1
ATOM 1253 C C . LEU A 1 156 ? 10.657 10.123 -2.724 1.00 94.12 156 LEU A C 1
ATOM 1255 O O . LEU A 1 156 ? 11.291 10.198 -3.764 1.00 94.12 156 LEU A O 1
ATOM 1259 N N . LEU A 1 157 ? 9.853 11.104 -2.318 1.00 94.44 157 LEU A N 1
ATOM 1260 C CA . LEU A 1 157 ? 9.690 12.327 -3.098 1.00 94.44 157 LEU A CA 1
ATOM 1261 C C . LEU A 1 157 ? 10.982 13.143 -3.115 1.00 94.44 157 LEU A C 1
ATOM 1263 O O . LEU A 1 157 ? 11.343 13.673 -4.158 1.00 94.44 157 LEU A O 1
ATOM 1267 N N . PHE A 1 158 ? 11.706 13.196 -1.995 1.00 93.94 158 PHE A N 1
ATOM 1268 C CA . PHE A 1 158 ? 13.012 13.839 -1.911 1.00 93.94 158 PHE A CA 1
ATOM 1269 C C . PHE A 1 158 ? 13.998 13.222 -2.910 1.00 93.94 158 PHE A C 1
ATOM 1271 O O . PHE A 1 158 ? 14.595 13.957 -3.691 1.00 93.94 158 PHE A O 1
ATOM 1278 N N . THR A 1 159 ? 14.123 11.892 -2.987 1.00 92.06 159 THR A N 1
ATOM 1279 C CA . THR A 1 159 ? 15.050 11.269 -3.948 1.00 92.06 159 THR A CA 1
ATOM 1280 C C . THR A 1 159 ? 14.703 11.606 -5.401 1.00 92.06 159 THR A C 1
ATOM 1282 O O . THR A 1 159 ? 15.615 11.790 -6.204 1.00 92.06 159 THR A O 1
ATOM 1285 N N . LEU A 1 160 ? 13.424 11.801 -5.747 1.00 92.88 160 LEU A N 1
ATOM 1286 C CA . LEU A 1 160 ? 13.035 12.246 -7.094 1.00 92.88 160 LEU A CA 1
ATOM 1287 C C . LEU A 1 160 ? 13.578 13.632 -7.476 1.00 92.88 160 LEU A C 1
ATOM 1289 O O . LEU A 1 160 ? 13.783 13.885 -8.664 1.00 92.88 160 LEU A O 1
ATOM 1293 N N . PHE A 1 161 ? 13.775 14.530 -6.506 1.00 90.81 161 PHE A N 1
ATOM 1294 C CA . PHE A 1 161 ? 14.303 15.877 -6.754 1.00 90.81 161 PHE A CA 1
ATOM 1295 C C . PHE A 1 161 ? 15.827 15.899 -6.875 1.00 90.81 161 PHE A C 1
ATOM 1297 O O . PHE A 1 161 ? 16.359 16.667 -7.672 1.00 90.81 161 PHE A O 1
ATOM 1304 N N . PHE A 1 162 ? 16.521 15.076 -6.087 1.00 90.75 162 PHE A N 1
ATOM 1305 C CA . PHE A 1 162 ? 17.985 15.108 -5.998 1.00 90.75 162 PHE A CA 1
ATOM 1306 C C . PHE A 1 162 ? 18.681 14.179 -6.994 1.00 90.75 162 PHE A C 1
ATOM 1308 O O . PHE A 1 162 ? 19.810 14.457 -7.393 1.00 90.75 162 PHE A O 1
ATOM 1315 N N . TYR A 1 163 ? 18.025 13.097 -7.415 1.00 90.44 163 TYR A N 1
ATOM 1316 C CA . TYR A 1 163 ? 18.568 12.168 -8.402 1.00 90.44 163 TYR A CA 1
ATOM 1317 C C . TYR A 1 163 ? 17.951 12.401 -9.783 1.00 90.44 163 TYR A C 1
ATOM 1319 O O . TYR A 1 163 ? 16.770 12.730 -9.928 1.00 90.44 163 TYR A O 1
ATOM 1327 N N . ASN A 1 164 ? 18.752 12.188 -10.828 1.00 92.12 164 ASN A N 1
ATOM 1328 C CA . ASN A 1 164 ? 18.322 12.369 -12.211 1.00 92.12 164 ASN A CA 1
ATOM 1329 C C . ASN A 1 164 ? 17.555 11.145 -12.741 1.00 92.12 164 ASN A C 1
ATOM 1331 O O . ASN A 1 164 ? 17.996 10.476 -13.671 1.00 92.12 164 ASN A O 1
ATOM 1335 N N . TYR A 1 165 ? 16.422 10.830 -12.113 1.00 93.06 165 TYR A N 1
ATOM 1336 C CA . TYR A 1 165 ? 15.517 9.796 -12.609 1.00 93.06 165 TYR A CA 1
ATOM 1337 C C . TYR A 1 165 ? 14.778 10.250 -13.869 1.00 93.06 165 TYR A C 1
ATOM 1339 O O . TYR A 1 165 ? 14.465 11.436 -14.030 1.00 93.06 165 TYR A O 1
ATOM 1347 N N . GLU A 1 166 ? 14.432 9.282 -14.713 1.00 93.19 166 GLU A N 1
ATOM 1348 C CA . GLU A 1 166 ? 13.569 9.492 -15.871 1.00 93.19 166 GLU A CA 1
ATOM 1349 C C . GLU A 1 166 ? 12.202 10.059 -15.470 1.00 93.19 166 GLU A C 1
ATOM 1351 O O . GLU A 1 166 ? 11.717 9.889 -14.345 1.00 93.19 166 GLU A O 1
ATOM 1356 N N . ILE A 1 167 ? 11.559 10.756 -16.405 1.00 93.56 167 ILE A N 1
ATOM 1357 C CA . ILE A 1 167 ? 10.287 11.431 -16.145 1.00 93.56 167 ILE A CA 1
ATOM 1358 C C . ILE A 1 167 ? 9.174 10.438 -15.769 1.00 93.56 167 ILE A C 1
ATOM 1360 O O . ILE A 1 167 ? 8.388 10.708 -14.859 1.00 93.56 167 ILE A O 1
ATOM 1364 N N . ASP A 1 168 ? 9.169 9.260 -16.392 1.00 93.94 168 ASP A N 1
ATOM 1365 C CA . ASP A 1 168 ? 8.167 8.216 -16.172 1.00 93.94 168 ASP A CA 1
ATOM 1366 C C . ASP A 1 168 ? 8.230 7.660 -14.747 1.00 93.94 168 ASP A C 1
ATOM 1368 O O . ASP A 1 168 ? 7.204 7.495 -14.083 1.00 93.94 168 ASP A O 1
ATOM 1372 N N . VAL A 1 169 ? 9.443 7.481 -14.223 1.00 94.69 169 VAL A N 1
ATOM 1373 C CA . VAL A 1 169 ? 9.696 7.114 -12.827 1.00 94.69 169 VAL A CA 1
ATOM 1374 C C . VAL A 1 169 ? 9.148 8.171 -11.870 1.00 94.69 169 VAL A C 1
ATOM 1376 O O . VAL A 1 169 ? 8.461 7.842 -10.896 1.00 94.69 169 VAL A O 1
ATOM 1379 N N . LYS A 1 170 ? 9.449 9.450 -12.132 1.00 95.31 170 LYS A N 1
ATOM 1380 C CA . LYS A 1 170 ? 9.003 10.557 -11.274 1.00 95.31 170 LYS A CA 1
ATOM 1381 C C . LYS A 1 170 ? 7.480 10.607 -11.213 1.00 95.31 170 LYS A C 1
ATOM 1383 O O . LYS A 1 170 ? 6.916 10.736 -10.121 1.00 95.31 170 LYS A O 1
ATOM 1388 N N . PHE A 1 171 ? 6.816 10.439 -12.356 1.00 96.12 171 PHE A N 1
ATOM 1389 C CA . PHE A 1 171 ? 5.360 10.339 -12.426 1.00 96.12 171 PHE A CA 1
ATOM 1390 C C . PHE A 1 171 ? 4.830 9.113 -11.686 1.00 96.12 171 PHE A C 1
ATOM 1392 O O . PHE A 1 171 ? 3.910 9.249 -10.877 1.00 96.12 171 PHE A O 1
ATOM 1399 N N . PHE A 1 172 ? 5.423 7.941 -11.907 1.00 97.50 172 PHE A N 1
ATOM 1400 C CA . PHE A 1 172 ? 5.013 6.693 -11.272 1.00 97.50 172 PHE A CA 1
ATOM 1401 C C . PHE A 1 172 ? 5.011 6.787 -9.742 1.00 97.50 172 PHE A C 1
ATOM 1403 O O . PHE A 1 172 ? 3.998 6.485 -9.099 1.00 97.50 172 PHE A O 1
ATOM 1410 N N . ILE A 1 173 ? 6.120 7.242 -9.153 1.00 97.25 173 ILE A N 1
ATOM 1411 C CA . ILE A 1 173 ? 6.255 7.373 -7.698 1.00 97.25 173 ILE A CA 1
ATOM 1412 C C . ILE A 1 173 ? 5.301 8.446 -7.167 1.00 97.25 173 ILE A C 1
ATOM 1414 O O . ILE A 1 173 ? 4.572 8.188 -6.207 1.00 97.25 173 ILE A O 1
ATOM 1418 N N . SER A 1 174 ? 5.237 9.616 -7.811 1.00 97.31 174 SER A N 1
ATOM 1419 C CA . SER A 1 174 ? 4.375 10.722 -7.368 1.00 97.31 174 SER A CA 1
ATOM 1420 C C . SER A 1 174 ? 2.893 10.339 -7.385 1.00 97.31 174 SER A C 1
ATOM 1422 O O . SER A 1 174 ? 2.180 10.571 -6.406 1.00 97.31 174 SER A O 1
ATOM 1424 N N . ILE A 1 175 ? 2.428 9.690 -8.459 1.00 98.25 175 ILE A N 1
ATOM 1425 C CA . ILE A 1 175 ? 1.045 9.210 -8.574 1.00 98.25 175 ILE A CA 1
ATOM 1426 C C . ILE A 1 175 ? 0.772 8.103 -7.554 1.00 98.25 175 ILE A C 1
ATOM 1428 O O . ILE A 1 175 ? -0.271 8.126 -6.904 1.00 98.25 175 ILE A O 1
ATOM 1432 N N . SER A 1 176 ? 1.694 7.157 -7.363 1.00 98.38 176 SER A N 1
ATOM 1433 C CA . SER A 1 176 ? 1.511 6.066 -6.395 1.00 98.38 176 SER A CA 1
ATOM 1434 C C . SER A 1 176 ? 1.400 6.588 -4.959 1.00 98.38 176 SER A C 1
ATOM 1436 O O . SER A 1 176 ? 0.499 6.182 -4.218 1.00 98.38 176 SER A O 1
ATOM 1438 N N . VAL A 1 177 ? 2.256 7.543 -4.578 1.00 97.88 177 VAL A N 1
ATOM 1439 C CA . VAL A 1 177 ? 2.175 8.231 -3.280 1.00 97.88 177 VAL A CA 1
ATOM 1440 C C . VAL A 1 177 ? 0.842 8.968 -3.158 1.00 97.88 177 VAL A C 1
ATOM 1442 O O . VAL A 1 177 ? 0.135 8.778 -2.167 1.00 97.88 177 VAL A O 1
ATOM 1445 N N . LEU A 1 178 ? 0.441 9.735 -4.176 1.00 97.75 178 LEU A N 1
ATOM 1446 C CA . LEU A 1 178 ? -0.836 10.451 -4.180 1.00 97.75 178 LEU A CA 1
ATOM 1447 C C . LEU A 1 178 ? -2.030 9.499 -4.012 1.00 97.75 178 LEU A C 1
ATOM 1449 O O . LEU A 1 178 ? -2.900 9.748 -3.179 1.00 97.75 178 LEU A O 1
ATOM 1453 N N . VAL A 1 179 ? -2.054 8.378 -4.734 1.00 98.06 179 VAL A N 1
ATOM 1454 C CA . VAL A 1 179 ? -3.092 7.341 -4.628 1.00 98.06 179 VAL A CA 1
ATOM 1455 C C . VAL A 1 179 ? -3.195 6.805 -3.198 1.00 98.06 179 VAL A C 1
ATOM 1457 O O . VAL A 1 179 ? -4.303 6.649 -2.672 1.00 98.06 179 VAL A O 1
ATOM 1460 N N . ILE A 1 180 ? -2.065 6.552 -2.535 1.00 97.00 180 ILE A N 1
ATOM 1461 C CA . ILE A 1 180 ? -2.057 6.071 -1.148 1.00 97.00 180 ILE A CA 1
ATOM 1462 C C . ILE A 1 180 ? -2.523 7.163 -0.177 1.00 97.00 180 ILE A C 1
ATOM 1464 O O . ILE A 1 180 ? -3.296 6.872 0.739 1.00 97.00 180 ILE A O 1
ATOM 1468 N N . LEU A 1 181 ? -2.113 8.418 -0.374 1.00 96.12 181 LEU A N 1
ATOM 1469 C CA . LEU A 1 181 ? -2.553 9.548 0.452 1.00 96.12 181 LEU A CA 1
ATOM 1470 C C . LEU A 1 181 ? -4.061 9.805 0.312 1.00 96.12 181 LEU A C 1
ATOM 1472 O O . LEU A 1 181 ? -4.757 9.959 1.320 1.00 96.12 181 LEU A O 1
ATOM 1476 N N . ILE A 1 182 ? -4.596 9.754 -0.912 1.00 95.44 182 ILE A N 1
ATOM 1477 C CA . ILE A 1 182 ? -6.041 9.828 -1.166 1.00 95.44 182 ILE A CA 1
ATOM 1478 C C . ILE A 1 182 ? -6.739 8.670 -0.461 1.00 95.44 182 ILE A C 1
ATOM 1480 O O . ILE A 1 182 ? -7.739 8.881 0.235 1.00 95.44 182 ILE A O 1
ATOM 1484 N N . LYS A 1 183 ? -6.209 7.444 -0.574 1.00 94.31 183 LYS A N 1
ATOM 1485 C CA . LYS A 1 183 ? -6.790 6.305 0.136 1.00 94.31 183 LYS A CA 1
ATOM 1486 C C . LYS A 1 183 ? -6.775 6.527 1.643 1.00 94.31 183 LYS A C 1
ATOM 1488 O O . LYS A 1 183 ? -7.788 6.241 2.273 1.00 94.31 183 LYS A O 1
ATOM 1493 N N . ARG A 1 184 ? -5.689 7.052 2.229 1.00 92.25 184 ARG A N 1
ATOM 1494 C CA . ARG A 1 184 ? -5.583 7.395 3.663 1.00 92.25 184 ARG A CA 1
ATOM 1495 C C . ARG A 1 184 ? -6.716 8.315 4.107 1.00 92.25 184 ARG A C 1
ATOM 1497 O O . ARG A 1 184 ? -7.477 7.942 5.002 1.00 92.25 184 ARG A O 1
ATOM 1504 N N . ILE A 1 185 ? -6.887 9.436 3.415 1.00 91.56 185 ILE A N 1
ATOM 1505 C CA . ILE A 1 185 ? -7.898 10.462 3.707 1.00 91.56 185 ILE A CA 1
ATOM 1506 C C . ILE A 1 185 ? -9.336 9.935 3.535 1.00 91.56 185 ILE A C 1
ATOM 1508 O O . ILE A 1 185 ? -10.197 10.175 4.387 1.00 91.56 185 ILE A O 1
ATOM 1512 N N . THR A 1 186 ? -9.599 9.188 2.463 1.00 88.06 186 THR A N 1
ATOM 1513 C CA . THR A 1 186 ? -10.949 8.680 2.148 1.00 88.06 186 THR A CA 1
ATOM 1514 C C . THR A 1 186 ? -11.381 7.503 3.028 1.00 88.06 186 THR A C 1
ATOM 1516 O O . THR A 1 186 ? -12.578 7.317 3.255 1.00 88.06 186 THR A O 1
ATOM 1519 N N . ALA A 1 187 ? -10.433 6.739 3.587 1.00 85.31 187 ALA A N 1
ATOM 1520 C CA . ALA A 1 187 ? -10.731 5.548 4.389 1.00 85.31 187 ALA A CA 1
ATOM 1521 C C . ALA A 1 187 ? -11.621 4.544 3.634 1.00 85.31 187 ALA A C 1
ATOM 1523 O O . ALA A 1 187 ? -11.470 4.359 2.423 1.00 85.31 187 ALA A O 1
ATOM 1524 N N . ASN A 1 188 ? -12.493 3.836 4.350 1.00 83.50 188 ASN A N 1
ATOM 1525 C CA . ASN A 1 188 ? -13.503 2.941 3.778 1.00 83.50 188 ASN A CA 1
ATOM 1526 C C . ASN A 1 188 ? -14.922 3.508 3.941 1.00 83.50 188 ASN A C 1
ATOM 1528 O O . ASN A 1 188 ? -15.877 2.744 4.071 1.00 83.50 188 ASN A O 1
ATOM 1532 N N . PHE A 1 189 ? -15.047 4.843 3.924 1.00 77.38 189 PHE A N 1
ATOM 1533 C CA . PHE A 1 189 ? -16.322 5.565 4.043 1.00 77.38 189 PHE A CA 1
ATOM 1534 C C . PHE A 1 189 ? -17.117 5.212 5.308 1.00 77.38 189 PHE A C 1
ATOM 1536 O O . PHE A 1 189 ? -18.346 5.201 5.310 1.00 77.38 189 PHE A O 1
ATOM 1543 N N . GLU A 1 190 ? -16.412 4.897 6.391 1.00 75.12 190 GLU A N 1
ATOM 1544 C CA . GLU A 1 190 ? -17.049 4.640 7.674 1.00 75.12 190 GLU A CA 1
ATOM 1545 C C . GLU A 1 190 ? -17.509 5.961 8.310 1.00 75.12 190 GLU A C 1
ATOM 1547 O O . GLU A 1 190 ? -16.828 6.985 8.156 1.00 75.12 190 GLU A O 1
ATOM 1552 N N . PRO A 1 191 ? -18.660 5.963 9.007 1.00 77.81 191 PRO A N 1
ATOM 1553 C CA . PRO A 1 191 ? -19.117 7.137 9.739 1.00 77.81 191 PRO A CA 1
ATOM 1554 C C . PRO A 1 191 ? -18.064 7.588 10.757 1.00 77.81 191 PRO A C 1
ATOM 1556 O O . PRO A 1 191 ? -17.301 6.783 11.281 1.00 77.81 191 PRO A O 1
ATOM 1559 N N . LEU A 1 192 ? -18.022 8.888 11.047 1.00 82.06 192 LEU A N 1
ATOM 1560 C CA . LEU A 1 192 ? -17.093 9.435 12.033 1.00 82.06 192 LEU A CA 1
ATOM 1561 C C . LEU A 1 192 ? -17.608 9.225 13.463 1.00 82.06 192 LEU A C 1
ATOM 1563 O O . LEU A 1 192 ? -18.817 9.324 13.695 1.00 82.06 192 LEU A O 1
ATOM 1567 N N . PRO A 1 193 ? -16.719 8.995 14.448 1.00 80.00 193 PRO A N 1
ATOM 1568 C CA . PRO A 1 193 ? -17.102 9.011 15.856 1.00 80.00 193 PRO A CA 1
ATOM 1569 C C . PRO A 1 193 ? -17.760 10.346 16.236 1.00 80.00 193 PRO A C 1
ATOM 1571 O O . PRO A 1 193 ? -17.277 11.404 15.837 1.00 80.00 193 PRO A O 1
ATOM 1574 N N . LYS A 1 194 ? -18.814 10.306 17.067 1.00 79.75 194 LYS A N 1
ATOM 1575 C CA . LYS A 1 194 ? -19.641 11.481 17.426 1.00 79.75 194 LYS A CA 1
ATOM 1576 C C . LYS A 1 194 ? -18.843 12.703 17.916 1.00 79.75 194 LYS A C 1
ATOM 1578 O O . LYS A 1 194 ? -19.264 13.829 17.690 1.00 79.75 194 LYS A O 1
ATOM 1583 N N . ASN A 1 195 ? -17.694 12.485 18.556 1.00 83.38 195 ASN A N 1
ATOM 1584 C CA . ASN A 1 195 ? -16.909 13.536 19.216 1.00 83.38 195 ASN A CA 1
ATOM 1585 C C . ASN A 1 195 ? -15.739 14.066 18.365 1.00 83.38 195 ASN A C 1
ATOM 1587 O O . ASN A 1 195 ? -14.860 14.755 18.887 1.00 83.38 195 ASN A O 1
ATOM 1591 N N . ILE A 1 196 ? -15.677 13.720 17.076 1.00 86.94 196 ILE A N 1
ATOM 1592 C CA . ILE A 1 196 ? -14.589 14.119 16.176 1.00 86.94 196 ILE A CA 1
ATOM 1593 C C . ILE A 1 196 ? -15.143 14.918 15.004 1.00 86.94 196 ILE A C 1
ATOM 1595 O O . ILE A 1 196 ? -16.063 14.488 14.315 1.00 86.94 196 ILE A O 1
ATOM 1599 N N . THR A 1 197 ? -14.534 16.073 14.742 1.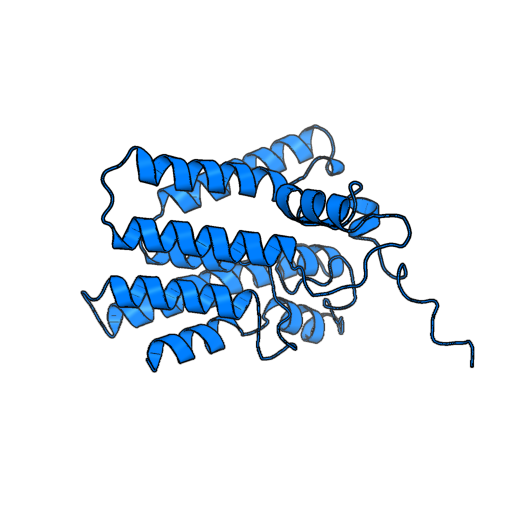00 89.81 197 THR A N 1
ATOM 1600 C CA . THR A 1 197 ? -14.852 16.879 13.562 1.00 89.81 197 THR A CA 1
ATOM 1601 C C . THR A 1 197 ? -14.246 16.272 12.299 1.00 89.81 197 THR A C 1
ATOM 1603 O O . THR A 1 197 ? -13.189 15.635 12.341 1.00 89.81 197 THR A O 1
ATOM 1606 N N . PHE A 1 198 ? -14.873 16.536 11.150 1.00 88.31 198 PHE A N 1
ATOM 1607 C CA . PHE A 1 198 ? -14.376 16.084 9.850 1.00 88.31 198 PHE A CA 1
ATOM 1608 C C . PHE A 1 198 ? -12.909 16.488 9.617 1.00 88.31 198 PHE A C 1
ATOM 1610 O O . PHE A 1 198 ? -12.075 15.624 9.361 1.00 88.31 198 PHE A O 1
ATOM 1617 N N . TYR A 1 199 ? -12.552 17.758 9.833 1.00 89.44 199 TYR A N 1
ATOM 1618 C CA . TYR A 1 199 ? -11.177 18.248 9.668 1.00 89.44 199 TYR A CA 1
ATOM 1619 C C . TYR A 1 199 ? -10.153 17.532 10.558 1.00 89.44 199 TYR A C 1
ATOM 1621 O O . TYR A 1 199 ? -9.087 17.149 10.080 1.00 89.44 199 TYR A O 1
ATOM 1629 N N . ARG A 1 200 ? -10.473 17.286 11.839 1.00 90.19 200 ARG A N 1
ATOM 1630 C CA . ARG A 1 200 ? -9.576 16.528 12.729 1.00 90.19 200 ARG A CA 1
ATOM 1631 C C . ARG A 1 200 ? -9.392 15.095 12.241 1.00 90.19 200 ARG A C 1
ATOM 1633 O O . ARG A 1 200 ? -8.274 14.588 12.267 1.00 90.19 200 ARG A O 1
ATOM 1640 N N . SER A 1 201 ?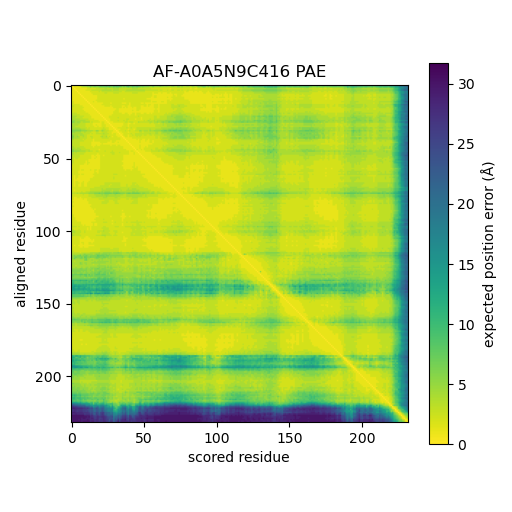 -10.461 14.468 11.747 1.00 89.75 201 SER A N 1
ATOM 1641 C CA . SER A 1 201 ? -10.366 13.120 11.181 1.00 89.75 201 SER A CA 1
ATOM 1642 C C . SER A 1 201 ? -9.447 13.072 9.958 1.00 89.75 201 SER A C 1
ATOM 1644 O O . SER A 1 201 ? -8.674 12.129 9.834 1.00 89.75 201 SER A O 1
ATOM 1646 N N . LEU A 1 202 ? -9.446 14.103 9.102 1.00 91.25 202 LEU A N 1
ATOM 1647 C CA . LEU A 1 202 ? -8.551 14.171 7.943 1.00 91.25 202 LEU A CA 1
ATOM 1648 C C . LEU A 1 202 ? -7.078 14.186 8.358 1.00 91.25 202 LEU A C 1
ATOM 1650 O O . LEU A 1 202 ? -6.281 13.422 7.815 1.00 91.25 202 LEU A O 1
ATOM 1654 N N . VAL A 1 203 ? -6.729 15.002 9.357 1.00 90.88 203 VAL A N 1
ATOM 1655 C CA . VAL A 1 203 ? -5.358 15.081 9.885 1.00 90.88 203 VAL A CA 1
ATOM 1656 C C . VAL A 1 203 ? -4.933 13.738 10.480 1.00 90.88 203 VAL A C 1
ATOM 1658 O O . VAL A 1 203 ? -3.860 13.224 10.159 1.00 90.88 203 VAL A O 1
ATOM 1661 N N . PHE A 1 204 ? -5.783 13.119 11.302 1.00 91.62 204 PHE A N 1
ATOM 1662 C CA . PHE A 1 204 ? -5.468 11.817 11.893 1.00 91.62 204 PHE A CA 1
ATOM 1663 C C . PHE A 1 204 ? -5.372 10.706 10.845 1.00 91.62 204 PHE A C 1
ATOM 1665 O O . PHE A 1 204 ? -4.480 9.863 10.926 1.00 91.62 204 PHE A O 1
ATOM 1672 N N . ARG A 1 205 ? -6.216 10.721 9.814 1.00 91.44 205 ARG A N 1
ATOM 1673 C CA . ARG A 1 205 ? -6.136 9.769 8.701 1.00 91.44 205 ARG A CA 1
ATOM 1674 C C . ARG A 1 205 ? -4.843 9.923 7.914 1.00 91.44 205 ARG A C 1
ATOM 1676 O O . ARG A 1 205 ? -4.232 8.917 7.564 1.00 91.44 205 ARG A O 1
ATOM 1683 N N . LEU A 1 206 ? -4.414 11.159 7.670 1.00 90.56 206 LEU A N 1
ATOM 1684 C CA . LEU A 1 206 ? -3.188 11.444 6.935 1.00 90.56 206 LEU A CA 1
ATOM 1685 C C . LEU A 1 206 ? -1.956 10.905 7.677 1.00 90.56 206 LEU A C 1
ATOM 1687 O O . LEU A 1 206 ? -1.218 10.085 7.128 1.00 90.56 206 LEU A O 1
ATOM 1691 N N . PHE A 1 207 ? -1.766 11.308 8.936 1.00 89.50 207 PHE A N 1
ATOM 1692 C CA . PHE A 1 207 ? -0.543 11.003 9.688 1.00 89.50 207 PHE A CA 1
ATOM 1693 C C . PHE A 1 207 ? -0.583 9.672 10.445 1.00 89.50 207 PHE A C 1
ATOM 1695 O O . PHE A 1 207 ? 0.439 9.002 10.568 1.00 89.50 207 PHE A O 1
ATOM 1702 N N . LEU A 1 208 ? -1.748 9.270 10.954 1.00 89.12 208 LEU A N 1
ATOM 1703 C CA . LEU A 1 208 ? -1.889 8.141 11.884 1.00 89.12 208 LEU A CA 1
ATOM 1704 C C . LEU A 1 208 ? -2.691 6.966 11.311 1.00 89.12 208 LEU A C 1
ATOM 1706 O O . LEU A 1 208 ? -2.764 5.911 11.944 1.00 89.12 208 LEU A O 1
ATOM 1710 N N . ASP A 1 209 ? -3.258 7.115 10.114 1.00 88.69 209 ASP A N 1
ATOM 1711 C CA . ASP A 1 209 ? -4.107 6.114 9.459 1.00 88.69 209 ASP A CA 1
ATOM 1712 C C . ASP A 1 209 ? -5.372 5.724 10.258 1.00 88.69 209 ASP A C 1
ATOM 1714 O O . ASP A 1 209 ? -5.840 4.583 10.211 1.00 88.69 209 ASP A O 1
ATOM 1718 N N . ARG A 1 210 ? -5.936 6.664 11.028 1.00 88.44 210 ARG A N 1
ATOM 1719 C CA . ARG A 1 210 ? -7.101 6.435 11.906 1.00 88.44 210 ARG A CA 1
ATOM 1720 C C . ARG A 1 210 ? -7.922 7.699 12.133 1.00 88.44 210 ARG A C 1
ATOM 1722 O O . ARG A 1 210 ? -7.411 8.790 11.925 1.00 88.44 210 ARG A O 1
ATOM 1729 N N . ASP A 1 211 ? -9.153 7.564 12.629 1.00 86.75 211 ASP A N 1
ATOM 1730 C CA . ASP A 1 211 ? -10.052 8.723 12.809 1.00 86.75 211 ASP A CA 1
ATOM 1731 C C . ASP A 1 211 ? -9.938 9.384 14.187 1.00 86.75 211 ASP A C 1
ATOM 1733 O O . ASP A 1 211 ? -10.494 10.458 14.404 1.00 86.75 211 ASP A O 1
ATOM 1737 N N . ILE A 1 212 ? -9.233 8.758 15.134 1.00 86.38 212 ILE A N 1
ATOM 1738 C CA . ILE A 1 212 ? -9.011 9.280 16.490 1.00 86.38 212 ILE A CA 1
ATOM 1739 C C . ILE A 1 212 ? -7.546 9.165 16.889 1.00 86.38 212 ILE A C 1
ATOM 1741 O O . ILE A 1 212 ? -6.828 8.282 16.431 1.00 86.38 212 ILE A O 1
ATOM 1745 N N . LEU A 1 213 ? -7.112 10.008 17.824 1.00 86.12 213 LEU A N 1
ATOM 1746 C CA . LEU A 1 213 ? -5.727 10.015 18.292 1.00 86.12 213 LEU A CA 1
ATOM 1747 C C . LEU A 1 213 ? -5.318 8.699 18.982 1.00 86.12 213 LEU A C 1
ATOM 1749 O O . LEU A 1 213 ? -4.241 8.172 18.709 1.00 86.12 213 LEU A O 1
ATOM 1753 N N . LYS A 1 214 ? -6.173 8.154 19.858 1.00 8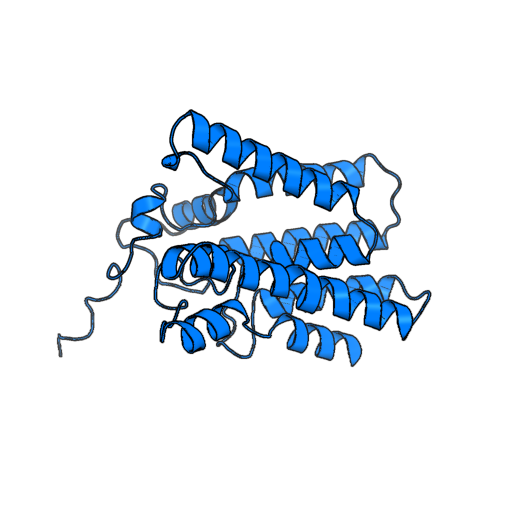4.88 214 LYS A N 1
ATOM 1754 C CA . LYS A 1 214 ? -5.871 6.969 20.681 1.00 84.88 214 LYS A CA 1
ATOM 1755 C C . LYS A 1 214 ? -6.029 5.666 19.885 1.00 84.88 214 LYS A C 1
ATOM 1757 O O . LYS A 1 214 ? -7.146 5.251 19.573 1.00 84.88 214 LYS A O 1
ATOM 1762 N N . LYS A 1 215 ? -4.908 4.992 19.603 1.00 81.94 215 LYS A N 1
ATOM 1763 C CA . LYS A 1 215 ? -4.842 3.754 18.805 1.00 81.94 215 LYS A CA 1
ATOM 1764 C C . LYS A 1 215 ? -5.634 2.591 19.407 1.00 81.94 215 LYS A C 1
ATOM 1766 O O . LYS A 1 215 ? -6.361 1.914 18.691 1.00 81.94 215 LYS A O 1
ATOM 1771 N N . ASN A 1 216 ? -5.512 2.357 20.710 1.00 80.12 216 ASN A N 1
ATOM 1772 C CA . ASN A 1 216 ? -6.189 1.258 21.406 1.00 80.12 216 ASN A CA 1
ATOM 1773 C C . ASN A 1 216 ? -7.721 1.343 21.290 1.00 80.12 216 ASN A C 1
ATOM 1775 O O . ASN A 1 216 ? -8.367 0.351 20.963 1.00 80.12 216 ASN A O 1
ATOM 1779 N N . LEU A 1 217 ? -8.291 2.539 21.465 1.00 80.62 217 LEU A N 1
ATOM 1780 C CA . LEU A 1 217 ? -9.723 2.783 21.264 1.00 80.62 217 LEU A CA 1
ATOM 1781 C C . LEU A 1 217 ? -10.131 2.584 19.799 1.00 80.62 217 LEU A C 1
ATOM 1783 O O . LEU A 1 217 ? -11.206 2.059 19.520 1.00 80.62 217 LEU A O 1
ATOM 1787 N N . TRP A 1 218 ? -9.258 2.964 18.862 1.00 78.94 218 TRP A N 1
ATOM 1788 C CA . TRP A 1 218 ? -9.504 2.808 17.430 1.00 78.94 218 TRP A CA 1
ATOM 1789 C C . TRP A 1 218 ? -9.440 1.358 16.960 1.00 78.94 218 TRP A C 1
ATOM 1791 O O . TRP A 1 218 ? -10.141 0.996 16.029 1.00 78.94 218 TRP A O 1
ATOM 1801 N N . VAL A 1 219 ? -8.606 0.516 17.565 1.00 74.38 219 VAL A N 1
ATOM 1802 C CA . VAL A 1 219 ? -8.514 -0.909 17.210 1.00 74.38 219 VAL A CA 1
ATOM 1803 C C . VAL A 1 219 ? -9.600 -1.720 17.927 1.00 74.38 219 VAL A C 1
ATOM 1805 O O . VAL A 1 219 ? -10.127 -2.677 17.364 1.00 74.38 219 VAL A O 1
ATOM 1808 N N . GLY A 1 220 ? -9.983 -1.314 19.141 1.00 68.62 220 GLY A N 1
ATOM 1809 C CA . GLY A 1 220 ? -10.998 -1.973 19.972 1.00 68.62 220 GLY A CA 1
ATOM 1810 C C . GLY A 1 220 ? -12.449 -1.561 19.695 1.00 68.62 220 GLY A C 1
ATOM 1811 O O . GLY A 1 220 ? -13.341 -1.945 20.449 1.00 68.62 220 GLY A O 1
ATOM 1812 N N . ARG A 1 221 ? -12.711 -0.779 18.642 1.00 67.56 221 ARG A N 1
ATOM 1813 C CA . ARG A 1 221 ? -14.031 -0.232 18.275 1.00 67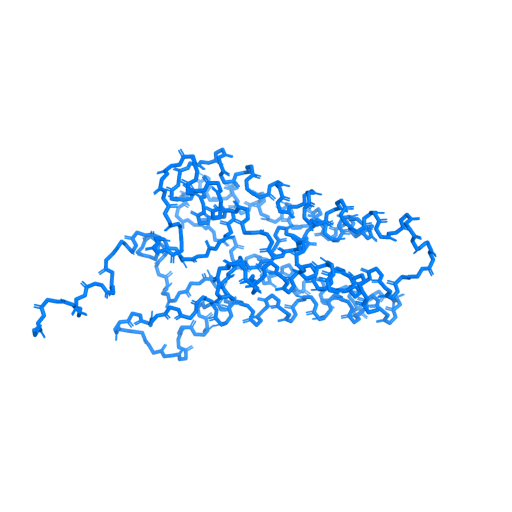.56 221 ARG A CA 1
ATOM 1814 C C . ARG A 1 221 ? -15.034 -1.290 17.791 1.00 67.56 221 ARG A C 1
ATOM 1816 O O . ARG A 1 221 ? -15.521 -1.215 16.670 1.00 67.56 221 ARG A O 1
ATOM 1823 N N . LYS A 1 222 ? -15.392 -2.271 18.622 1.00 54.94 222 LYS A N 1
ATOM 1824 C CA . LYS A 1 222 ? -16.440 -3.241 18.266 1.00 54.94 222 LYS A CA 1
ATOM 1825 C C . LYS A 1 222 ? -17.815 -2.574 18.056 1.00 54.94 222 LYS A C 1
ATOM 1827 O O . LYS A 1 222 ? -18.532 -3.024 17.179 1.00 54.94 222 LYS A O 1
ATOM 1832 N N . ASN A 1 223 ? -18.136 -1.468 18.753 1.00 47.50 223 ASN A N 1
ATOM 1833 C CA . ASN A 1 223 ? -19.519 -0.954 18.857 1.00 47.50 223 ASN A CA 1
ATOM 1834 C C . ASN A 1 223 ? -19.716 0.585 18.809 1.00 47.50 223 ASN A C 1
ATOM 1836 O O . ASN A 1 223 ? -20.747 1.076 19.249 1.00 47.50 223 ASN A O 1
ATOM 1840 N N . PHE A 1 224 ? -18.804 1.406 18.270 1.00 46.72 224 PHE A N 1
ATOM 1841 C CA . PHE A 1 224 ? -19.030 2.875 18.289 1.00 46.72 224 PHE A CA 1
ATOM 1842 C C . PHE A 1 224 ? -20.147 3.382 17.350 1.00 46.72 224 PHE A C 1
ATOM 1844 O O . PHE A 1 224 ? -20.537 4.547 17.437 1.00 46.72 224 PHE A O 1
ATOM 1851 N N . PHE A 1 225 ? -20.672 2.522 16.471 1.00 47.78 225 PHE A N 1
ATOM 1852 C CA . PHE A 1 225 ? -21.676 2.877 15.459 1.00 47.78 225 PHE A CA 1
ATOM 1853 C C . PHE A 1 225 ? -22.987 2.087 15.566 1.00 47.78 225 PHE A C 1
ATOM 1855 O O . PHE A 1 225 ? -23.923 2.365 14.816 1.00 47.78 225 PHE A O 1
ATOM 1862 N N . SER A 1 226 ? -23.082 1.125 16.489 1.00 41.66 226 SER A N 1
ATOM 1863 C CA . SER A 1 226 ? -24.315 0.381 16.745 1.00 41.66 226 SER A CA 1
ATOM 1864 C C . SER A 1 226 ? -25.116 1.076 17.843 1.00 41.66 226 SER A C 1
ATOM 1866 O O . SER A 1 226 ? -24.958 0.738 19.003 1.00 41.66 226 SER A O 1
ATOM 1868 N N . ASP A 1 227 ? -25.930 2.065 17.466 1.00 41.34 227 ASP A N 1
ATOM 1869 C CA . ASP A 1 227 ? -27.096 2.519 18.251 1.00 41.34 227 ASP A CA 1
ATOM 1870 C C . ASP A 1 227 ? -28.090 3.304 17.374 1.00 41.34 227 ASP A C 1
ATOM 1872 O O . ASP A 1 227 ? -28.620 4.351 17.738 1.00 41.34 227 ASP A O 1
ATOM 1876 N N . LYS A 1 228 ? -28.346 2.807 16.159 1.00 40.41 228 LYS A N 1
ATOM 1877 C CA . LYS A 1 228 ? -29.521 3.197 15.362 1.00 40.41 228 LYS A CA 1
ATOM 1878 C C . LYS A 1 228 ? -30.013 2.011 14.541 1.00 40.41 228 LYS A C 1
ATOM 1880 O O . LYS A 1 228 ? -29.896 2.014 13.320 1.00 40.41 228 LYS A O 1
ATOM 1885 N N . LYS A 1 229 ? -30.520 0.973 15.209 1.00 39.78 229 LYS A N 1
ATOM 1886 C CA . LYS A 1 229 ? -31.417 0.006 14.551 1.00 39.78 229 LYS A CA 1
ATOM 1887 C C . LYS A 1 229 ? -32.439 -0.706 15.446 1.00 39.78 229 LYS A C 1
ATOM 1889 O O . LYS A 1 229 ? -33.124 -1.569 14.929 1.00 39.78 229 LYS A O 1
ATOM 1894 N N . ASN A 1 230 ? -32.616 -0.286 16.705 1.00 35.19 230 ASN A N 1
ATOM 1895 C CA . ASN A 1 230 ? -33.697 -0.764 17.586 1.00 35.19 230 ASN A CA 1
ATOM 1896 C C . ASN A 1 230 ? -34.541 0.398 18.149 1.00 35.19 230 ASN A C 1
ATOM 1898 O O . ASN A 1 230 ? -34.837 0.453 19.338 1.00 35.19 230 ASN A O 1
ATOM 1902 N N . SER A 1 231 ? -34.906 1.361 17.303 1.00 36.12 231 SER A N 1
ATOM 1903 C CA . SER A 1 231 ? -35.945 2.343 17.631 1.00 36.12 231 SER A CA 1
ATOM 1904 C C . SER A 1 231 ? -36.691 2.767 16.371 1.00 36.12 231 SER A C 1
ATOM 1906 O O . SER A 1 231 ? -36.470 3.851 15.829 1.00 36.12 231 SER A O 1
ATOM 1908 N N . LYS A 1 232 ? -37.517 1.848 15.872 1.00 33.81 232 LYS A N 1
ATOM 1909 C CA . LYS A 1 232 ? -38.830 2.065 15.248 1.00 33.81 232 LYS A CA 1
ATOM 1910 C C . LYS A 1 232 ? -39.371 0.730 14.761 1.00 33.81 232 LYS A C 1
ATOM 1912 O O . LYS A 1 232 ? -38.576 -0.017 14.150 1.00 33.81 232 LYS A O 1
#

Solvent-accessible surface area (backbone atoms only — not comparable to full-atom values): 12236 Å² total; per-residue (Å²): 113,70,65,43,54,51,22,23,60,54,20,13,58,56,54,24,40,51,49,32,36,73,77,67,74,34,66,40,67,70,34,41,75,32,35,38,25,26,69,41,35,19,76,76,66,38,68,68,60,12,49,50,32,32,47,43,32,15,45,65,43,11,21,46,56,48,46,49,47,43,68,76,47,66,94,45,62,68,58,52,43,51,28,45,47,26,18,37,47,9,25,31,40,5,79,88,58,80,48,28,28,23,62,34,62,47,29,46,45,13,32,34,48,53,72,66,40,50,67,64,44,50,52,50,52,49,55,51,48,50,46,48,51,53,10,65,73,76,41,70,87,65,53,57,71,44,44,56,49,52,54,48,51,52,50,56,58,48,48,56,73,77,42,94,68,57,70,66,57,50,50,42,53,53,51,48,52,47,54,33,53,50,38,33,54,57,59,68,74,68,82,74,58,93,91,53,54,71,71,60,25,42,55,30,11,61,45,58,66,32,68,57,90,56,60,68,62,48,51,63,38,74,58,86,77,75,84,83,84,90,84,129

Sequence (232 aa):
MIFILIAYFWGGIPTAYILGKRMFGLNILHVGSGNSGATNLMFQTNFFVGIIGGAIDVFIKGVFPVLFIKYLVPGNDLLHYMFGIFLLIGHNWSPYIKFRGGRGIAIFMGILFALGWMEAVLVLIFIQGLNYLVSFTINKNYFEPSFWIIIWFGYLLFTLFFYNYEIDVKFFISISVLVILIKRITANFEPLPKNITFYRSLVFRLFLDRDILKKNLWVGRKNFFSDKKNSK

Foldseek 3Di:
DVLLVVLLQLLQPLLQQCLCCPVPVDRLCQAFLNASALVSSCLSPHDVSSVVRLCCLQPVLAAVSLLVVCVVDPPCVLSSLSSLLSSQCSQLQHPVPRGGHHLSPSNNLNNCVNVPVVVLNVQLVVLLVVLCVVCVVPPVQSNQSQQVVVVSLVVQLVCLVVDPDDPSSNCSSVSSVVSSQVSLQPHRVDDAQPPADNVQQNVCSNRRSFRDDRSVCSNRPNDSPPDPDPDD

Secondary structure (DSSP, 8-state):
-HHHHHHHHHHT--HHHHHHHHHH---GGGSTT---SHHHHHHHS-HHHHHHHHHIIIIIIIIHHHHHHHHHSTT-HHHHHHHHHHHHHHHHS-GGGTT----SHHHHHHHHHHTT-HHHHHHHHHHHHHHHHHHHHH-GGG--HHHHHHHHHHHHHHHHHHS---HHHHHHHHHHHHHHHHHHHHTT-PPPPTT--HHHHHHHHHHHSSSSS-HHHHHS-SSTT--SSS--

Mean predicted aligned error: 5.22 Å

pLDDT: mean 90.0, std 12.43, range [33.81, 98.81]

Radius of gyration: 17.97 Å; Cα contacts (8 Å, |Δi|>4): 326; chains: 1; bounding box: 57×37×49 Å

Nearest PDB structures (foldseek):
  5xj6-assembly1_A  TM=8.922E-01  e=2.717E-06  Aquifex aeolicus VF5
  5xj8-assembly1_A  TM=8.684E-01  e=3.006E-05  Aquifex aeolicus VF5